Protein AF-A0AAW0WQM7-F1 (afdb_monomer_lite)

Radius of gyration: 43.18 Å; chains: 1; bounding box: 122×60×106 Å

Foldseek 3Di:
DDDDDPPPPPDDDPVNVVVVVVVVVVVVVVVVVVVVVVVVVVVVVVVVVVVVVVVVVVVVVVVVVVVVVVVVVVVVVVVVVVVVVVVVVVVVVVVVPPPDPPDDDDDDDDDPDDDDDPDDDDDDDDDDDDDDDDDDDDDDDDDDDPDPPPPPDDDDPPPPDDDPDDPPPDPDDDDCPPPDDPDPDPPPDVPDDFDADPVPRDTDDPDD

Secondary structure (DSSP, 8-state):
-PPP---------HHHHHHHHHHHHHHHHHHHHHHHHHHHHHHHHHHHHHHHHHHHHHHHHHHHHHHHHHHHHHHHHHHHHHHHHHHHHHHHHHHHS---S----S----------------------PPPP---------------TTTTSS-PPP------S----TT--TT---------SSTT-STTSPPEE-TTT-PEEP---

pLDDT: mean 73.27, std 19.97, range [39.62, 98.62]

Structure (mmCIF, N/CA/C/O backbone):
data_AF-A0AAW0WQM7-F1
#
_entry.id   AF-A0AAW0WQM7-F1
#
loop_
_atom_site.group_PDB
_atom_site.id
_atom_site.type_symbol
_atom_site.label_atom_id
_atom_site.label_alt_id
_atom_site.label_comp_id
_atom_site.label_asym_id
_atom_site.label_entity_id
_atom_site.label_seq_id
_atom_site.pdbx_PDB_ins_code
_atom_site.Cartn_x
_atom_site.Cartn_y
_atom_site.Cartn_z
_atom_site.occupancy
_atom_site.B_iso_or_equiv
_atom_site.auth_seq_id
_atom_site.auth_comp_id
_atom_site.auth_asym_id
_atom_site.auth_atom_id
_atom_site.pdbx_PDB_model_num
ATOM 1 N N . ILE A 1 1 ? 68.104 16.677 -35.958 1.00 47.53 1 ILE A N 1
ATOM 2 C CA . ILE A 1 1 ? 67.771 15.294 -36.367 1.00 47.53 1 ILE A CA 1
ATOM 3 C C . ILE A 1 1 ? 66.307 15.122 -36.014 1.00 47.53 1 ILE A C 1
ATOM 5 O O . ILE A 1 1 ? 66.005 14.796 -34.876 1.00 47.53 1 ILE A O 1
ATOM 9 N N . ASP A 1 2 ? 65.426 15.460 -36.950 1.00 50.62 2 ASP A N 1
ATOM 10 C CA . ASP A 1 2 ? 63.984 15.264 -36.816 1.00 50.62 2 ASP A CA 1
ATOM 11 C C . ASP A 1 2 ? 63.618 14.015 -37.610 1.00 50.62 2 ASP A C 1
ATOM 13 O O . ASP A 1 2 ? 63.953 13.900 -38.790 1.00 50.62 2 ASP A O 1
ATOM 17 N N . THR A 1 3 ? 63.001 13.046 -36.940 1.00 63.59 3 THR A N 1
ATOM 18 C CA . THR A 1 3 ? 62.460 11.853 -37.594 1.00 63.59 3 THR A CA 1
ATOM 19 C C . THR A 1 3 ? 61.047 12.172 -38.084 1.00 63.59 3 THR A C 1
ATOM 21 O O . THR A 1 3 ? 60.264 12.751 -37.329 1.00 63.59 3 THR A O 1
ATOM 24 N N . PRO A 1 4 ? 60.696 11.844 -39.340 1.00 65.81 4 PRO A N 1
ATOM 25 C CA . PRO A 1 4 ? 59.349 12.063 -39.836 1.00 65.81 4 PRO A CA 1
ATOM 26 C C . PRO A 1 4 ? 58.396 11.101 -39.124 1.00 65.81 4 PRO A C 1
ATOM 28 O O . PRO A 1 4 ? 58.570 9.885 -39.145 1.00 65.81 4 PRO A O 1
ATOM 31 N N . GLN A 1 5 ? 57.395 11.674 -38.465 1.00 67.31 5 GLN A N 1
ATOM 32 C CA . GLN A 1 5 ? 56.332 10.947 -37.794 1.00 67.31 5 GLN A CA 1
ATOM 33 C C . GLN A 1 5 ? 55.430 10.315 -38.867 1.00 67.31 5 GLN A C 1
ATOM 35 O O . GLN A 1 5 ? 54.666 11.011 -39.536 1.00 67.31 5 GLN A O 1
ATOM 40 N N . GLU A 1 6 ? 55.559 9.003 -39.080 1.00 66.69 6 GLU A N 1
ATOM 41 C CA . GLU A 1 6 ? 54.674 8.241 -39.963 1.00 66.69 6 GLU A CA 1
ATOM 42 C C . GLU A 1 6 ? 53.244 8.280 -39.410 1.00 66.69 6 GLU A C 1
ATOM 44 O O . GLU A 1 6 ? 52.899 7.610 -38.434 1.00 66.69 6 GLU A O 1
ATOM 49 N N . ASN A 1 7 ? 52.391 9.084 -40.041 1.00 70.75 7 ASN A N 1
ATOM 50 C CA . ASN A 1 7 ? 50.956 9.074 -39.797 1.00 70.75 7 ASN A CA 1
ATOM 51 C C . ASN A 1 7 ? 50.358 7.811 -40.431 1.00 70.75 7 ASN A C 1
ATOM 53 O O . ASN A 1 7 ? 49.861 7.838 -41.556 1.00 70.75 7 ASN A O 1
ATOM 57 N N . GLY A 1 8 ? 50.427 6.695 -39.703 1.00 71.62 8 GLY A N 1
ATOM 58 C CA . GLY A 1 8 ? 49.729 5.461 -40.044 1.00 71.62 8 GLY A CA 1
ATOM 59 C C . GLY A 1 8 ? 48.222 5.701 -40.050 1.00 71.62 8 GLY A C 1
ATOM 60 O O . GLY A 1 8 ? 47.579 5.732 -39.002 1.00 71.62 8 GLY A O 1
ATOM 61 N N . HIS A 1 9 ? 47.659 5.906 -41.238 1.00 75.50 9 HIS A N 1
ATOM 62 C CA . HIS A 1 9 ? 46.225 6.059 -41.431 1.00 75.50 9 HIS A CA 1
ATOM 63 C C . HIS A 1 9 ? 45.573 4.687 -41.218 1.00 75.50 9 HIS A C 1
ATOM 65 O O . HIS A 1 9 ? 45.566 3.841 -42.110 1.00 75.50 9 HIS A O 1
ATOM 71 N N . ILE A 1 10 ? 45.087 4.434 -40.001 1.00 77.88 10 ILE A N 1
ATOM 72 C CA . ILE A 1 10 ? 44.360 3.208 -39.667 1.00 77.88 10 ILE A CA 1
ATOM 73 C C . ILE A 1 10 ? 43.043 3.235 -40.448 1.00 77.88 10 ILE A C 1
ATOM 75 O O . ILE A 1 10 ? 42.117 3.973 -40.110 1.00 77.88 10 ILE A O 1
ATOM 79 N N . VAL A 1 11 ? 42.976 2.460 -41.529 1.00 80.94 11 VAL A N 1
ATOM 80 C CA . VAL A 1 11 ? 41.752 2.272 -42.306 1.00 80.94 11 VAL A CA 1
ATOM 81 C C . VAL A 1 11 ? 40.887 1.272 -41.546 1.00 80.94 11 VAL A C 1
ATOM 83 O O . VAL A 1 11 ? 41.152 0.075 -41.572 1.00 80.94 11 VAL A O 1
ATOM 86 N N . HIS A 1 12 ? 39.879 1.766 -40.829 1.00 79.94 12 HIS A N 1
ATOM 87 C CA . HIS A 1 12 ? 38.835 0.900 -40.289 1.00 79.94 12 HIS A CA 1
ATOM 88 C C . HIS A 1 12 ? 38.038 0.299 -41.446 1.00 79.94 12 HIS A C 1
ATOM 90 O O . HIS A 1 12 ? 37.541 1.034 -42.303 1.00 79.94 12 HIS A O 1
ATOM 96 N N . THR A 1 13 ? 37.930 -1.026 -41.474 1.00 88.31 13 THR A N 1
ATOM 97 C CA . THR A 1 13 ? 37.115 -1.734 -42.463 1.00 88.31 13 THR A CA 1
ATOM 98 C C . THR A 1 13 ? 35.633 -1.595 -42.102 1.00 88.31 13 THR A C 1
ATOM 100 O O . THR A 1 13 ? 35.270 -1.375 -40.945 1.00 88.31 13 THR A O 1
ATOM 103 N N . GLU A 1 14 ? 34.741 -1.707 -43.088 1.00 90.81 14 GLU A N 1
ATOM 104 C CA . GLU A 1 14 ? 33.289 -1.656 -42.843 1.00 90.81 14 GLU A CA 1
ATOM 105 C C . GLU A 1 14 ? 32.818 -2.760 -41.873 1.00 90.81 14 GLU A C 1
ATOM 107 O O . GLU A 1 14 ? 31.842 -2.574 -41.141 1.00 90.81 14 GLU A O 1
ATOM 112 N N . GLU A 1 15 ? 33.558 -3.871 -41.803 1.00 89.00 15 GLU A N 1
ATOM 113 C CA . GLU A 1 15 ? 33.333 -4.980 -40.871 1.00 89.00 15 GLU A CA 1
ATOM 114 C C . GLU A 1 15 ? 33.494 -4.543 -39.401 1.00 89.00 15 GLU A C 1
ATOM 116 O O . GLU A 1 15 ? 32.615 -4.820 -38.579 1.00 89.00 15 GLU A O 1
ATOM 121 N N . ASP A 1 16 ? 34.523 -3.745 -39.079 1.00 88.12 16 ASP A N 1
ATOM 122 C CA . ASP A 1 16 ? 34.759 -3.227 -37.719 1.00 88.12 16 ASP A CA 1
ATOM 123 C C . ASP A 1 16 ? 33.595 -2.352 -37.217 1.00 88.12 16 ASP A C 1
ATOM 125 O O . ASP A 1 16 ? 33.268 -2.312 -36.021 1.00 88.12 16 ASP A O 1
ATOM 129 N N . LEU A 1 17 ? 32.954 -1.612 -38.128 1.00 90.12 17 LEU A N 1
ATOM 130 C CA . LEU A 1 17 ? 31.813 -0.758 -37.800 1.00 90.12 17 LEU A CA 1
ATOM 131 C C . LEU A 1 17 ? 30.560 -1.586 -37.493 1.00 90.12 17 LEU A C 1
ATOM 133 O O . LEU A 1 17 ? 29.799 -1.224 -36.584 1.00 90.12 17 LEU A O 1
ATOM 137 N N . HIS A 1 18 ? 30.355 -2.695 -38.209 1.00 90.81 18 HIS A N 1
ATOM 138 C CA . HIS A 1 18 ? 29.225 -3.592 -37.981 1.00 90.81 18 HIS A CA 1
ATOM 139 C C . HIS A 1 18 ? 29.329 -4.287 -36.618 1.00 90.81 18 HIS A C 1
ATOM 141 O O . HIS A 1 18 ? 28.401 -4.196 -35.808 1.00 90.81 18 HIS A O 1
ATOM 147 N N . ASP A 1 19 ? 30.498 -4.847 -36.297 1.00 92.06 19 ASP A N 1
ATOM 148 C CA . ASP A 1 19 ? 30.747 -5.518 -35.017 1.00 92.06 19 ASP A CA 1
ATOM 149 C C . ASP A 1 19 ? 30.574 -4.573 -33.820 1.00 92.06 19 ASP A C 1
ATOM 151 O O . ASP A 1 19 ? 29.999 -4.928 -32.780 1.00 92.06 19 ASP A O 1
ATOM 155 N N . ARG A 1 20 ? 31.004 -3.314 -33.962 1.00 93.38 20 ARG A N 1
ATOM 156 C CA . ARG A 1 20 ? 30.808 -2.296 -32.924 1.00 93.38 20 ARG A CA 1
ATOM 157 C C . ARG A 1 20 ? 29.330 -1.958 -32.725 1.00 93.38 20 ARG A C 1
ATOM 159 O O . ARG A 1 20 ? 28.905 -1.762 -31.580 1.00 93.38 20 ARG A O 1
ATOM 166 N N . SER A 1 21 ? 28.549 -1.895 -33.802 1.00 94.56 21 SER A N 1
ATOM 167 C CA . SER A 1 21 ? 27.101 -1.660 -33.745 1.00 94.56 21 SER A CA 1
ATOM 168 C C . SER A 1 21 ? 26.380 -2.801 -33.020 1.00 94.56 21 SER A C 1
ATOM 170 O O . SER A 1 21 ? 25.609 -2.560 -32.081 1.00 94.56 21 SER A O 1
ATOM 172 N N . ASP A 1 22 ? 26.704 -4.046 -33.364 1.00 95.81 22 ASP A N 1
ATOM 173 C CA . ASP A 1 22 ? 26.109 -5.235 -32.755 1.00 95.81 22 ASP A CA 1
ATOM 174 C C . ASP A 1 22 ? 26.489 -5.391 -31.282 1.00 95.81 22 ASP A C 1
ATOM 176 O O . ASP A 1 22 ? 25.630 -5.661 -30.427 1.00 95.81 22 ASP A O 1
ATOM 180 N N . SER A 1 23 ? 27.748 -5.111 -30.940 1.00 95.81 23 SER A N 1
ATOM 181 C CA . SER A 1 23 ? 28.214 -5.066 -29.555 1.00 95.81 23 SER A CA 1
ATOM 182 C C . SER A 1 23 ? 27.423 -4.040 -28.732 1.00 95.81 23 SER A C 1
ATOM 184 O O . SER A 1 23 ? 26.845 -4.384 -27.691 1.00 95.81 23 SER A O 1
ATOM 186 N N . GLN A 1 24 ? 27.255 -2.812 -29.239 1.00 97.25 24 GLN A N 1
ATOM 187 C CA . GLN A 1 24 ? 26.441 -1.782 -28.580 1.00 97.25 24 GLN A CA 1
ATOM 188 C C . GLN A 1 24 ? 24.963 -2.180 -28.466 1.00 97.25 24 GLN A C 1
ATOM 190 O O . GLN A 1 24 ? 24.316 -1.928 -27.438 1.00 97.25 24 GLN A O 1
ATOM 195 N N . ALA A 1 25 ? 24.397 -2.811 -29.497 1.00 97.44 25 ALA A N 1
ATOM 196 C CA . ALA A 1 25 ? 23.023 -3.295 -29.476 1.00 97.44 25 ALA A CA 1
ATOM 197 C C . ALA A 1 25 ? 22.833 -4.379 -28.401 1.00 97.44 25 ALA A C 1
ATOM 199 O O . ALA A 1 25 ? 21.857 -4.340 -27.635 1.00 97.44 25 ALA A O 1
ATOM 200 N N . SER A 1 26 ? 23.781 -5.311 -28.283 1.00 97.44 26 SER A N 1
ATOM 201 C CA . SER A 1 26 ? 23.784 -6.355 -27.258 1.00 97.44 26 SER A CA 1
ATOM 202 C C . SER A 1 26 ? 23.872 -5.759 -25.843 1.00 97.44 26 SER A C 1
ATOM 204 O O . SER A 1 26 ? 23.080 -6.119 -24.960 1.00 97.44 26 SER A O 1
ATOM 206 N N . GLU A 1 27 ? 24.723 -4.752 -25.633 1.00 97.69 27 GLU A N 1
ATOM 207 C CA . GLU A 1 27 ? 24.876 -4.064 -24.351 1.00 97.69 27 GLU A CA 1
ATOM 208 C C . GLU A 1 27 ? 23.591 -3.312 -23.964 1.00 97.69 27 GLU A C 1
ATOM 210 O O . GLU A 1 27 ? 23.082 -3.424 -22.840 1.00 97.69 27 GLU A O 1
ATOM 215 N N . ARG A 1 28 ? 22.967 -2.614 -24.920 1.00 97.62 28 ARG A N 1
ATOM 216 C CA . ARG A 1 28 ? 21.665 -1.957 -24.717 1.00 97.62 28 ARG A CA 1
ATOM 217 C C . ARG A 1 28 ? 20.589 -2.973 -24.323 1.00 97.62 28 ARG A C 1
ATOM 219 O O . ARG A 1 28 ? 19.803 -2.705 -23.402 1.00 97.62 28 ARG A O 1
ATOM 226 N N . ARG A 1 29 ? 20.559 -4.155 -24.953 1.00 97.75 29 ARG A N 1
ATOM 227 C CA . ARG A 1 29 ? 19.631 -5.251 -24.609 1.00 97.75 29 ARG A CA 1
ATOM 228 C C . ARG A 1 29 ? 19.868 -5.757 -23.182 1.00 97.75 29 ARG A C 1
ATOM 230 O O . ARG A 1 29 ? 18.905 -5.871 -22.414 1.00 97.75 29 ARG A O 1
ATOM 237 N N . THR A 1 30 ? 21.114 -6.011 -22.776 1.00 97.81 30 THR A N 1
ATOM 238 C CA . THR A 1 30 ? 21.423 -6.478 -21.409 1.00 97.81 30 THR A CA 1
ATOM 239 C C . THR A 1 30 ? 21.104 -5.411 -20.355 1.00 97.81 30 THR A C 1
ATOM 241 O O . THR A 1 30 ? 20.487 -5.723 -19.328 1.00 97.81 30 THR A O 1
ATOM 244 N N . ARG A 1 31 ? 21.395 -4.132 -20.627 1.00 97.62 31 ARG A N 1
ATOM 245 C CA . ARG A 1 31 ? 21.040 -2.994 -19.762 1.00 97.62 31 ARG A CA 1
ATOM 246 C C . ARG A 1 31 ? 19.525 -2.871 -19.581 1.00 97.62 31 ARG A C 1
ATOM 248 O O . ARG A 1 31 ? 19.056 -2.732 -18.447 1.00 97.62 31 ARG A O 1
ATOM 255 N N . ARG A 1 32 ? 18.738 -2.989 -20.660 1.00 97.56 32 ARG A N 1
ATOM 256 C CA . ARG A 1 32 ? 17.260 -3.010 -20.607 1.00 97.56 32 ARG A CA 1
ATOM 257 C C . ARG A 1 32 ? 16.742 -4.194 -19.779 1.00 97.56 32 ARG A C 1
ATOM 259 O O . ARG A 1 32 ? 15.899 -3.991 -18.901 1.00 97.56 32 ARG A O 1
ATOM 266 N N . LYS A 1 33 ? 17.289 -5.404 -19.968 1.00 98.19 33 LYS A N 1
ATOM 267 C CA . LYS A 1 33 ? 16.949 -6.596 -19.160 1.00 98.19 33 LYS A CA 1
ATOM 268 C C . LYS A 1 33 ? 17.235 -6.376 -17.666 1.00 98.19 33 LYS A C 1
ATOM 270 O O . LYS A 1 33 ? 16.360 -6.626 -16.832 1.00 98.19 33 LYS A O 1
ATOM 275 N N . ARG A 1 34 ? 18.407 -5.832 -17.307 1.00 97.81 34 ARG A N 1
ATOM 276 C CA . ARG A 1 34 ? 18.772 -5.493 -15.914 1.00 97.81 34 ARG A CA 1
ATOM 277 C C . ARG A 1 34 ? 17.818 -4.456 -15.307 1.00 97.81 34 ARG A C 1
ATOM 279 O O . ARG A 1 34 ? 17.350 -4.647 -14.182 1.00 97.81 34 ARG A O 1
ATOM 286 N N . LYS A 1 35 ? 17.467 -3.399 -16.055 1.00 97.75 35 LYS A N 1
ATOM 287 C CA . LYS A 1 35 ? 16.486 -2.382 -15.628 1.00 97.75 35 LYS A CA 1
ATOM 288 C C . LYS A 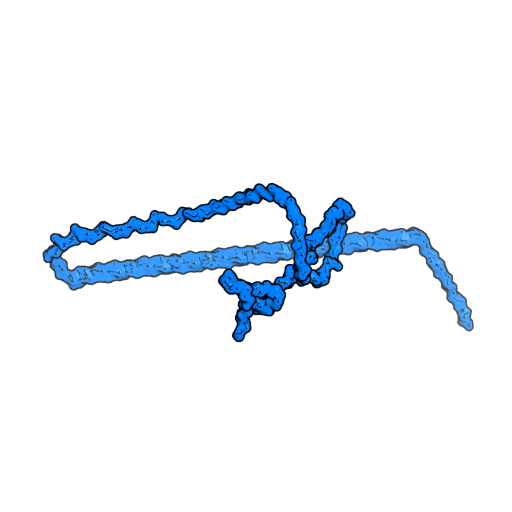1 35 ? 15.105 -2.997 -15.358 1.00 97.75 35 LYS A C 1
ATOM 290 O O . LYS A 1 35 ? 14.557 -2.777 -14.277 1.00 97.75 35 LYS A O 1
ATOM 295 N N . ARG A 1 36 ? 14.578 -3.828 -16.271 1.00 97.88 36 ARG A N 1
ATOM 296 C CA . ARG A 1 36 ? 13.297 -4.547 -16.089 1.00 97.88 36 ARG A CA 1
ATOM 297 C C . ARG A 1 36 ? 13.325 -5.456 -14.856 1.00 97.88 36 ARG A C 1
ATOM 299 O O . ARG A 1 36 ? 12.432 -5.375 -14.015 1.00 97.88 36 ARG A O 1
ATOM 306 N N . LYS A 1 37 ? 14.393 -6.243 -14.669 1.00 98.25 37 LYS A N 1
ATOM 307 C CA . LYS A 1 37 ? 14.572 -7.105 -13.482 1.00 98.25 37 LYS A CA 1
ATOM 308 C C . LYS A 1 37 ? 14.579 -6.291 -12.180 1.00 98.25 37 LYS A C 1
ATOM 310 O O . LYS A 1 37 ? 13.918 -6.674 -11.214 1.00 98.25 37 LYS A O 1
ATOM 315 N N . LYS A 1 38 ? 15.266 -5.141 -12.154 1.00 98.19 38 LYS A N 1
ATOM 316 C CA . LYS A 1 38 ? 15.294 -4.221 -11.001 1.00 98.19 38 LYS A CA 1
ATOM 317 C C . LYS A 1 38 ? 13.916 -3.606 -10.719 1.00 98.19 38 LYS A C 1
ATOM 319 O O . LYS A 1 38 ? 13.518 -3.564 -9.554 1.00 98.19 38 LYS A O 1
ATOM 324 N N . LYS A 1 39 ? 13.172 -3.183 -11.753 1.00 98.12 39 LYS A N 1
ATOM 325 C CA . LYS A 1 39 ? 11.789 -2.671 -11.637 1.00 98.12 39 LYS A CA 1
ATOM 326 C C . LYS A 1 39 ? 10.861 -3.737 -11.041 1.00 98.12 39 LYS A C 1
ATOM 328 O O . LYS A 1 39 ? 10.256 -3.492 -9.999 1.00 98.12 39 LYS A O 1
ATOM 333 N N . ASN A 1 40 ? 10.870 -4.950 -11.595 1.00 98.19 40 ASN A N 1
ATOM 334 C CA . ASN A 1 40 ? 10.057 -6.071 -11.111 1.00 98.19 40 ASN A CA 1
ATOM 335 C C . ASN A 1 40 ? 10.403 -6.458 -9.663 1.00 98.19 40 ASN A C 1
ATOM 337 O O . ASN A 1 40 ? 9.508 -6.717 -8.858 1.00 98.19 40 ASN A O 1
ATOM 341 N N . LYS A 1 41 ? 11.692 -6.450 -9.286 1.00 98.44 41 LYS A N 1
ATOM 342 C CA . LYS A 1 41 ? 12.125 -6.686 -7.896 1.00 98.44 41 LYS A CA 1
ATOM 343 C C . LYS A 1 41 ? 11.548 -5.634 -6.942 1.00 98.44 41 LYS A C 1
ATOM 345 O O . LYS A 1 41 ? 10.975 -5.995 -5.916 1.00 98.44 41 LYS A O 1
ATOM 350 N N . ARG A 1 42 ? 11.653 -4.345 -7.286 1.00 97.94 42 ARG A N 1
ATOM 351 C CA . ARG A 1 42 ? 11.087 -3.242 -6.486 1.00 97.94 42 ARG A CA 1
ATOM 352 C C . ARG A 1 42 ? 9.569 -3.363 -6.343 1.00 97.94 42 ARG A C 1
ATOM 354 O O . ARG A 1 42 ? 9.034 -3.138 -5.259 1.00 97.94 42 ARG A O 1
ATOM 361 N N . GLU A 1 43 ? 8.876 -3.755 -7.407 1.00 98.44 43 GLU A N 1
ATOM 362 C CA . GLU A 1 43 ? 7.428 -3.953 -7.385 1.00 98.44 43 GLU A CA 1
ATOM 363 C C . GLU A 1 43 ? 7.013 -5.125 -6.480 1.00 98.44 43 GLU A C 1
ATOM 365 O O . GLU A 1 43 ? 6.097 -4.981 -5.665 1.00 98.44 43 GLU A O 1
ATOM 370 N N . ARG A 1 44 ? 7.724 -6.261 -6.554 1.00 98.25 44 ARG A N 1
ATOM 371 C CA . ARG A 1 44 ? 7.521 -7.412 -5.656 1.00 98.25 44 ARG A CA 1
ATOM 372 C C . ARG A 1 44 ? 7.715 -7.019 -4.191 1.00 98.25 44 ARG A C 1
ATOM 374 O O . ARG A 1 44 ? 6.857 -7.329 -3.366 1.00 98.25 44 ARG A O 1
ATOM 381 N N . GLU A 1 45 ? 8.768 -6.266 -3.877 1.00 98.44 45 GLU A N 1
ATOM 382 C CA . GLU A 1 45 ? 9.012 -5.740 -2.526 1.00 98.44 45 GLU A CA 1
ATOM 383 C C . GLU A 1 45 ? 7.906 -4.776 -2.064 1.00 98.44 45 GLU A C 1
ATOM 385 O O . GLU A 1 45 ? 7.400 -4.887 -0.944 1.00 98.44 45 GLU A O 1
ATOM 390 N N . ARG A 1 46 ? 7.434 -3.874 -2.936 1.00 98.31 46 ARG A N 1
ATOM 391 C CA . ARG A 1 46 ? 6.300 -2.981 -2.634 1.00 98.31 46 ARG A CA 1
ATOM 392 C C . ARG A 1 46 ? 5.024 -3.779 -2.342 1.00 98.31 46 ARG A C 1
ATOM 394 O O . ARG A 1 46 ? 4.328 -3.482 -1.367 1.00 98.31 46 ARG A O 1
ATOM 401 N N . LYS A 1 47 ? 4.724 -4.806 -3.146 1.00 98.31 47 LYS A N 1
ATOM 402 C CA . LYS A 1 47 ? 3.587 -5.723 -2.941 1.00 98.31 47 LYS A CA 1
ATOM 403 C C . LYS A 1 47 ? 3.725 -6.494 -1.621 1.00 98.31 47 LYS A C 1
ATOM 405 O O . LYS A 1 47 ? 2.756 -6.556 -0.861 1.00 98.31 47 LYS A O 1
ATOM 410 N N . LYS A 1 48 ? 4.920 -7.001 -1.297 1.00 98.50 48 LYS A N 1
ATOM 411 C CA . LYS A 1 48 ? 5.230 -7.682 -0.027 1.00 98.50 48 LYS A CA 1
ATOM 412 C C . LYS A 1 48 ? 4.980 -6.770 1.178 1.00 98.50 48 LYS A C 1
ATOM 414 O O . LYS A 1 48 ? 4.191 -7.129 2.051 1.00 98.50 48 LYS A O 1
ATOM 419 N N . ARG A 1 49 ? 5.524 -5.546 1.170 1.00 98.19 49 ARG A N 1
ATOM 420 C CA . ARG A 1 49 ? 5.299 -4.535 2.223 1.00 98.19 49 ARG A CA 1
ATOM 421 C C . ARG A 1 49 ? 3.817 -4.186 2.395 1.00 98.19 49 ARG A C 1
ATOM 423 O O . ARG A 1 49 ? 3.335 -4.077 3.521 1.00 98.19 49 ARG A O 1
ATOM 430 N N . LYS A 1 50 ? 3.058 -4.041 1.299 1.00 98.31 50 LYS A N 1
ATOM 431 C CA . LYS A 1 50 ? 1.599 -3.808 1.356 1.00 98.31 50 LYS A CA 1
ATOM 432 C C . LYS A 1 50 ? 0.860 -4.973 2.030 1.00 98.31 50 LYS A C 1
ATOM 434 O O . LYS A 1 50 ? 0.023 -4.736 2.904 1.00 98.31 50 LYS A O 1
ATOM 439 N N . ARG A 1 51 ? 1.175 -6.222 1.661 1.00 98.06 51 ARG A N 1
ATOM 440 C CA . ARG A 1 51 ? 0.588 -7.430 2.276 1.00 98.06 51 ARG A CA 1
ATOM 441 C C . ARG A 1 51 ? 0.906 -7.508 3.771 1.00 98.06 51 ARG A C 1
ATOM 443 O O . ARG A 1 51 ? 0.006 -7.757 4.570 1.00 98.06 51 ARG A O 1
ATOM 450 N N . GLU A 1 52 ? 2.144 -7.213 4.157 1.00 98.50 52 GLU A N 1
ATOM 451 C CA . GLU A 1 52 ? 2.576 -7.197 5.556 1.00 98.50 52 GLU A CA 1
ATOM 452 C C . GLU A 1 52 ? 1.845 -6.125 6.381 1.00 98.50 52 GLU A C 1
ATOM 454 O O . GLU A 1 52 ? 1.306 -6.423 7.448 1.00 98.50 52 GLU A O 1
ATOM 459 N N . ARG A 1 53 ? 1.724 -4.894 5.862 1.00 98.25 53 ARG A N 1
ATOM 460 C CA . ARG A 1 53 ? 0.933 -3.827 6.504 1.00 98.25 53 ARG A CA 1
ATOM 461 C C . ARG A 1 53 ? -0.529 -4.244 6.695 1.00 98.25 53 ARG A C 1
ATOM 463 O O . ARG A 1 53 ? -1.095 -4.027 7.768 1.00 98.25 53 ARG A O 1
ATOM 470 N N . LYS A 1 54 ? -1.139 -4.889 5.692 1.00 98.31 54 LYS A N 1
ATOM 471 C CA . LYS A 1 54 ? -2.516 -5.413 5.776 1.00 98.31 54 LYS A CA 1
ATOM 472 C C . LYS A 1 54 ? -2.640 -6.509 6.841 1.00 98.31 54 LYS A C 1
ATOM 474 O O . LYS A 1 54 ? -3.597 -6.480 7.616 1.00 98.31 54 LYS A O 1
ATOM 479 N N . ARG A 1 55 ? -1.667 -7.426 6.931 1.00 98.50 55 ARG A N 1
ATOM 480 C CA . ARG A 1 55 ? -1.587 -8.457 7.984 1.00 98.50 55 ARG A CA 1
ATOM 481 C C . ARG A 1 55 ? -1.502 -7.824 9.376 1.00 98.50 55 ARG A C 1
ATOM 483 O O . ARG A 1 55 ? -2.350 -8.120 10.212 1.00 98.50 55 ARG A O 1
ATOM 490 N N . LYS A 1 56 ? -0.579 -6.877 9.590 1.00 98.50 56 LYS A N 1
ATOM 491 C CA . LYS A 1 56 ? -0.429 -6.138 10.859 1.00 98.50 56 LYS A CA 1
ATOM 492 C C . LYS A 1 56 ? -1.710 -5.389 11.253 1.00 98.50 56 LYS A C 1
ATOM 494 O O . LYS A 1 56 ? -2.109 -5.421 12.414 1.00 98.50 56 LYS A O 1
ATOM 499 N N . ARG A 1 57 ? -2.411 -4.759 10.298 1.00 98.38 57 ARG A N 1
ATOM 500 C CA . ARG A 1 57 ? -3.704 -4.090 10.555 1.00 98.38 57 ARG A CA 1
ATOM 501 C C . ARG A 1 57 ? -4.783 -5.080 11.008 1.00 98.38 57 ARG A C 1
ATOM 503 O O . ARG A 1 57 ? -5.503 -4.786 11.959 1.00 98.38 57 ARG A O 1
ATOM 510 N N . ARG A 1 58 ? -4.893 -6.243 10.354 1.00 98.06 58 ARG A N 1
ATOM 511 C CA . ARG A 1 58 ? -5.834 -7.311 10.749 1.00 98.06 58 ARG A CA 1
ATOM 512 C C . ARG A 1 58 ? -5.518 -7.853 12.142 1.00 98.06 58 ARG A C 1
ATOM 514 O O . ARG A 1 58 ? -6.431 -8.030 12.938 1.00 98.06 58 ARG A O 1
ATOM 521 N N . GLU A 1 59 ? -4.241 -8.046 12.457 1.00 98.62 59 GLU A N 1
ATOM 522 C CA . GLU A 1 59 ? -3.800 -8.511 13.774 1.00 98.62 59 GLU A CA 1
ATOM 523 C C . GLU A 1 59 ? -4.120 -7.500 14.885 1.00 98.62 59 GLU A C 1
ATOM 525 O O . GLU A 1 59 ? -4.679 -7.875 15.913 1.00 98.62 59 GLU A O 1
ATOM 530 N N . ARG A 1 60 ? -3.855 -6.204 14.660 1.00 98.44 60 ARG A N 1
ATOM 531 C CA . ARG A 1 60 ? -4.242 -5.133 15.595 1.00 98.44 60 ARG A CA 1
ATOM 532 C C . ARG A 1 60 ? -5.753 -5.109 15.831 1.00 98.44 60 ARG A C 1
ATOM 534 O O . ARG A 1 60 ? -6.176 -5.051 16.981 1.00 98.44 60 ARG A O 1
ATOM 541 N N . LYS A 1 61 ? -6.560 -5.225 14.767 1.00 98.50 61 LYS A N 1
ATOM 542 C CA . LYS A 1 61 ? -8.026 -5.332 14.880 1.00 98.50 61 LYS A CA 1
ATOM 543 C C . LYS A 1 61 ? -8.446 -6.567 15.685 1.00 98.50 61 LYS A C 1
ATOM 545 O O . LYS A 1 61 ? -9.282 -6.445 16.573 1.00 98.50 61 LYS A O 1
ATOM 550 N N . ARG A 1 62 ? -7.839 -7.734 15.433 1.00 98.56 62 ARG A N 1
ATOM 551 C CA . ARG A 1 62 ? -8.097 -8.968 16.198 1.00 98.56 62 ARG A CA 1
ATOM 552 C C . ARG A 1 62 ? -7.796 -8.772 17.687 1.00 98.56 62 ARG A C 1
ATOM 554 O O . ARG A 1 62 ? -8.672 -9.027 18.506 1.00 98.56 62 ARG A O 1
ATOM 561 N N . LYS A 1 63 ? -6.617 -8.238 18.026 1.00 98.62 63 LYS A N 1
ATOM 562 C CA . LYS A 1 63 ? -6.214 -7.926 19.411 1.00 98.62 63 LYS A CA 1
ATOM 563 C C . LYS A 1 63 ? -7.160 -6.920 20.077 1.00 98.62 63 LYS A C 1
ATOM 565 O O . LYS A 1 63 ? -7.498 -7.069 21.246 1.00 98.62 63 LYS A O 1
ATOM 570 N N . GLN A 1 64 ? -7.618 -5.904 19.344 1.00 98.56 64 GLN A N 1
ATOM 571 C CA . GLN A 1 64 ? -8.587 -4.929 19.851 1.00 98.56 64 GLN A CA 1
ATOM 572 C C . GLN A 1 64 ? -9.943 -5.580 20.159 1.00 98.56 64 GLN A C 1
ATOM 574 O O . GLN A 1 64 ? -10.501 -5.342 21.230 1.00 98.56 64 GLN A O 1
ATOM 579 N N . MET A 1 65 ? -10.452 -6.430 19.260 1.00 98.56 65 MET A N 1
ATOM 580 C CA . MET A 1 65 ? -11.692 -7.176 19.497 1.00 98.56 65 MET A CA 1
ATOM 581 C C . MET A 1 65 ? -11.565 -8.135 20.683 1.00 98.56 65 MET A C 1
ATOM 583 O O . MET A 1 65 ? -12.485 -8.235 21.487 1.00 98.56 65 MET A O 1
ATOM 587 N N . GLU A 1 66 ? -10.426 -8.804 20.834 1.00 98.62 66 GLU A N 1
ATOM 588 C CA . GLU A 1 66 ? -10.159 -9.694 21.966 1.00 98.62 66 GLU A CA 1
ATOM 589 C C . GLU A 1 66 ? -10.132 -8.938 23.302 1.00 98.62 66 GLU A C 1
ATOM 591 O O . GLU A 1 66 ? -10.796 -9.340 24.257 1.00 98.62 66 GLU A O 1
ATOM 596 N N . ARG A 1 67 ? -9.462 -7.778 23.351 1.00 98.56 67 ARG A N 1
ATOM 597 C CA . ARG A 1 67 ? -9.490 -6.881 24.519 1.00 98.56 67 ARG A CA 1
ATOM 598 C C . ARG A 1 67 ? -10.909 -6.416 24.849 1.00 98.56 67 ARG A C 1
ATOM 600 O O . ARG A 1 67 ? -11.274 -6.380 26.022 1.00 98.56 67 ARG A O 1
ATOM 607 N N . ARG A 1 68 ? -11.721 -6.084 23.837 1.00 98.31 68 ARG A N 1
ATOM 608 C CA . ARG A 1 68 ? -13.135 -5.722 24.027 1.00 98.31 68 ARG A CA 1
ATOM 609 C C . ARG A 1 68 ? -13.932 -6.886 24.621 1.00 98.31 68 ARG A C 1
ATOM 611 O O . ARG A 1 68 ? -14.583 -6.693 25.643 1.00 98.31 68 ARG A O 1
ATOM 618 N N . LYS A 1 69 ? -13.805 -8.092 24.057 1.00 98.31 69 LYS A N 1
ATOM 619 C CA . LYS A 1 69 ? -14.455 -9.307 24.578 1.00 98.31 69 LYS A CA 1
ATOM 620 C C . LYS A 1 69 ? -14.048 -9.605 26.023 1.00 98.31 69 LYS A C 1
ATOM 622 O O . LYS A 1 69 ? -14.893 -9.974 26.831 1.00 98.31 69 LYS A O 1
ATOM 627 N N . ARG A 1 70 ? -12.771 -9.418 26.377 1.00 97.88 70 ARG A N 1
ATOM 628 C CA . ARG A 1 70 ? -12.290 -9.582 27.758 1.00 97.88 70 ARG A CA 1
ATOM 629 C C . ARG A 1 70 ? -12.959 -8.593 28.715 1.00 97.88 70 ARG A C 1
ATOM 631 O O . ARG A 1 70 ? -13.497 -9.021 29.730 1.00 97.88 70 ARG A O 1
ATOM 638 N N . ARG A 1 71 ? -13.014 -7.305 28.355 1.00 97.12 71 ARG A N 1
ATOM 639 C CA . ARG A 1 71 ? -13.711 -6.275 29.149 1.00 97.12 71 ARG A CA 1
ATOM 640 C C . ARG A 1 71 ? -15.202 -6.582 29.317 1.00 97.12 71 ARG A C 1
ATOM 642 O O . ARG A 1 71 ? -15.759 -6.338 30.380 1.00 97.12 71 ARG A O 1
ATOM 649 N N . GLU A 1 72 ? -15.858 -7.115 28.288 1.00 96.62 72 GLU A N 1
ATOM 650 C CA . GLU A 1 72 ? -17.267 -7.531 28.365 1.00 96.62 72 GLU A CA 1
ATOM 651 C C . GLU A 1 72 ? -17.463 -8.725 29.316 1.00 96.62 72 GLU A C 1
ATOM 653 O O . GLU A 1 72 ? -18.379 -8.700 30.138 1.00 96.62 72 GLU A O 1
ATOM 658 N N . ARG A 1 73 ? -16.565 -9.722 29.290 1.00 96.25 73 ARG A N 1
ATOM 659 C CA . ARG A 1 73 ? -16.570 -10.841 30.252 1.00 96.25 73 ARG A CA 1
ATOM 660 C C . ARG A 1 73 ? -16.361 -10.364 31.692 1.00 96.25 73 ARG A C 1
ATOM 662 O O . ARG A 1 73 ? -17.101 -10.785 32.578 1.00 96.25 73 ARG A O 1
ATOM 669 N N . GLU A 1 74 ? -15.411 -9.458 31.921 1.00 95.69 74 GLU A N 1
ATOM 670 C CA . GLU A 1 74 ? -15.140 -8.870 33.243 1.00 95.69 74 GLU A CA 1
ATOM 671 C C . GLU A 1 74 ? -16.353 -8.075 33.764 1.00 95.69 74 GLU A C 1
ATOM 673 O O . GLU A 1 74 ? -16.782 -8.267 34.904 1.00 95.69 74 GLU A O 1
ATOM 678 N N . LYS A 1 75 ? -16.995 -7.265 32.906 1.00 95.81 75 LYS A N 1
ATOM 679 C CA . LYS A 1 75 ? -18.252 -6.569 33.239 1.00 95.81 75 LYS A CA 1
ATOM 680 C C . LYS A 1 75 ? -19.389 -7.543 33.570 1.00 95.81 75 LYS A C 1
ATOM 682 O O . LYS A 1 75 ? -20.142 -7.303 34.514 1.00 95.81 75 LYS A O 1
ATOM 687 N N . GLY A 1 76 ? -19.512 -8.643 32.825 1.00 92.31 76 GLY A N 1
ATOM 688 C CA . GLY A 1 76 ? -20.509 -9.687 33.075 1.00 92.31 76 GLY A CA 1
ATOM 689 C C . GLY A 1 76 ? -20.317 -10.384 34.426 1.00 92.31 76 GLY A C 1
ATOM 690 O O . GLY A 1 76 ? -21.281 -10.565 35.171 1.00 92.31 76 GLY A O 1
ATOM 691 N N . GLN A 1 77 ? -19.074 -10.712 34.790 1.00 89.38 77 GLN A N 1
ATOM 692 C CA . GLN A 1 77 ? -18.759 -11.299 36.097 1.00 89.38 77 GLN A CA 1
ATOM 693 C C . GLN A 1 77 ? -19.023 -10.327 37.254 1.00 89.38 77 GLN A C 1
ATOM 695 O O . GLN A 1 77 ? -19.579 -10.734 38.274 1.00 89.38 77 GLN A O 1
ATOM 700 N N . GLY A 1 78 ? -18.689 -9.042 37.089 1.00 85.06 78 GLY A N 1
ATOM 701 C CA . GLY A 1 78 ? -19.002 -8.004 38.075 1.00 85.06 78 GLY A CA 1
ATOM 702 C C . GLY A 1 78 ? -20.505 -7.881 38.336 1.00 85.06 78 GLY A C 1
ATOM 703 O O . GLY A 1 78 ? -20.929 -7.846 39.490 1.00 85.06 78 GLY A O 1
ATOM 704 N N . ARG A 1 79 ? -21.333 -7.914 37.280 1.00 84.62 79 ARG A N 1
ATOM 705 C CA . ARG A 1 79 ? -22.801 -7.907 37.416 1.00 84.62 79 ARG A CA 1
ATOM 706 C C . ARG A 1 79 ? -23.323 -9.125 38.183 1.00 84.62 79 ARG A C 1
ATOM 708 O O . ARG A 1 79 ? -24.154 -8.950 39.070 1.00 84.62 79 ARG A O 1
ATOM 715 N N . ARG A 1 80 ? -22.807 -10.330 37.908 1.00 81.38 80 ARG A N 1
ATOM 716 C CA . ARG A 1 80 ? -23.192 -11.560 38.631 1.00 81.38 80 ARG A CA 1
ATOM 717 C C . ARG A 1 80 ? -22.820 -11.507 40.118 1.00 81.38 80 ARG A C 1
ATOM 719 O O . ARG A 1 80 ? -23.661 -11.804 40.959 1.00 81.38 80 ARG A O 1
ATOM 726 N N . LYS A 1 81 ? -21.600 -11.068 40.455 1.00 83.75 81 LYS A N 1
ATOM 727 C CA . LYS A 1 81 ? -21.157 -10.917 41.856 1.00 83.75 81 LYS A CA 1
ATOM 728 C C . LYS A 1 81 ? -21.985 -9.871 42.614 1.00 83.75 81 LYS A C 1
ATOM 730 O O . LYS A 1 81 ? -22.373 -10.107 43.754 1.00 83.75 81 LYS A O 1
ATOM 735 N N . SER A 1 82 ? -22.297 -8.741 41.979 1.00 78.38 82 SER A N 1
ATOM 736 C CA . SER A 1 82 ? -23.144 -7.699 42.574 1.00 78.38 82 SER A CA 1
ATOM 737 C C . SER A 1 82 ? -24.593 -8.152 42.769 1.00 78.38 82 SER A C 1
ATOM 739 O O . SER A 1 82 ? -25.190 -7.818 43.788 1.00 78.38 82 SER A O 1
ATOM 741 N N . ALA A 1 83 ? -25.152 -8.926 41.832 1.00 77.31 83 ALA A N 1
ATOM 742 C CA . ALA A 1 83 ? -26.484 -9.514 41.975 1.00 77.31 83 ALA A CA 1
ATOM 743 C C . ALA A 1 83 ? -26.536 -10.522 43.136 1.00 77.31 83 ALA A C 1
ATOM 745 O O . ALA A 1 83 ? -27.424 -10.429 43.978 1.00 77.31 83 ALA A O 1
ATOM 746 N N . SER A 1 84 ? -25.535 -11.404 43.245 1.00 78.81 84 SER A N 1
ATOM 747 C CA . SER A 1 84 ? -25.409 -12.348 44.363 1.00 78.81 84 SER A CA 1
ATOM 748 C C . SER A 1 84 ? -25.305 -11.629 45.716 1.00 78.81 84 SER A C 1
ATOM 750 O O . SER A 1 84 ? -26.057 -11.952 46.629 1.00 78.81 84 SER A O 1
ATOM 752 N N . ARG A 1 85 ? -24.483 -10.571 45.829 1.00 75.19 85 ARG A N 1
ATOM 753 C CA . ARG A 1 85 ? -24.395 -9.761 47.062 1.00 75.19 85 ARG A CA 1
ATOM 754 C C . ARG A 1 85 ? -25.710 -9.069 47.435 1.00 75.19 85 ARG A C 1
ATOM 756 O O . ARG A 1 85 ? -26.013 -8.968 48.621 1.00 75.19 85 ARG A O 1
ATOM 763 N N . ARG A 1 86 ? -26.482 -8.574 46.457 1.00 74.12 86 ARG A N 1
ATOM 764 C CA . ARG A 1 86 ? -27.814 -7.993 46.720 1.00 74.12 86 ARG A CA 1
ATOM 765 C C . ARG A 1 86 ? -28.798 -9.052 47.207 1.00 74.12 86 ARG A C 1
ATOM 767 O O . ARG A 1 86 ? -29.532 -8.778 48.147 1.00 74.12 86 ARG A O 1
ATOM 774 N N . HIS A 1 87 ? -28.772 -10.245 46.615 1.00 73.81 87 HIS A N 1
ATOM 775 C CA . HIS A 1 87 ? -29.630 -11.346 47.037 1.00 73.81 87 HIS A CA 1
ATOM 776 C C . HIS A 1 87 ? -29.316 -11.778 48.479 1.00 73.81 87 HIS A C 1
ATOM 778 O O . HIS A 1 87 ? -30.215 -11.782 49.309 1.00 73.81 87 HIS A O 1
ATOM 784 N N . SER A 1 88 ? -28.041 -11.990 48.829 1.00 70.31 88 SER A N 1
ATOM 785 C CA . SER A 1 88 ? -27.646 -12.334 50.207 1.00 70.31 88 SER A CA 1
ATOM 786 C C . SER A 1 88 ? -28.001 -11.247 51.230 1.00 70.31 88 SER A C 1
ATOM 788 O O . SER A 1 88 ? -28.437 -11.567 52.332 1.00 70.31 88 SER A O 1
ATOM 790 N N . ARG A 1 89 ? -27.867 -9.957 50.877 1.00 70.19 89 ARG A N 1
ATOM 791 C CA . ARG A 1 89 ? -28.306 -8.855 51.754 1.00 70.19 89 ARG A CA 1
ATOM 792 C C . ARG A 1 89 ? -29.823 -8.829 51.945 1.00 70.19 89 ARG A C 1
ATOM 794 O O . ARG A 1 89 ? -30.268 -8.578 53.055 1.00 70.19 89 ARG A O 1
ATOM 801 N N . SER A 1 90 ? -30.600 -9.095 50.897 1.00 69.69 90 SER A N 1
ATOM 802 C CA . SER A 1 90 ? -32.064 -9.140 50.986 1.00 69.69 90 SER A CA 1
ATOM 803 C C . SER A 1 90 ? -32.560 -10.279 51.877 1.00 69.69 90 SER A C 1
ATOM 805 O O . SER A 1 90 ? -33.522 -10.078 52.609 1.00 69.69 90 SER A O 1
ATOM 807 N N . VAL A 1 91 ? -31.917 -11.452 51.825 1.00 66.19 91 VAL A N 1
ATOM 808 C CA . VAL A 1 91 ? -32.274 -12.595 52.683 1.00 66.19 91 VAL A CA 1
ATOM 809 C C . VAL A 1 91 ? -31.956 -12.282 54.148 1.00 66.19 91 VAL A C 1
ATOM 811 O O . VAL A 1 91 ? -32.818 -12.440 55.000 1.00 66.19 91 VAL A O 1
ATOM 814 N N . SER A 1 92 ? -30.778 -11.714 54.429 1.00 70.94 92 SER A N 1
ATOM 815 C CA . SER A 1 92 ? -30.393 -11.324 55.794 1.00 70.94 92 SER A CA 1
ATOM 816 C C . SER A 1 92 ? -31.280 -10.228 56.405 1.00 70.94 92 SER A C 1
ATOM 818 O O . SER A 1 92 ? -31.482 -10.231 57.616 1.00 70.94 92 SER A O 1
ATOM 820 N N . TRP A 1 93 ? -31.807 -9.292 55.605 1.00 59.50 93 TRP A N 1
ATOM 821 C CA . TRP A 1 93 ? -32.767 -8.293 56.099 1.00 59.50 93 TRP A CA 1
ATOM 822 C C . TRP A 1 93 ? -34.104 -8.931 56.493 1.00 59.50 93 TRP A C 1
ATOM 824 O O . T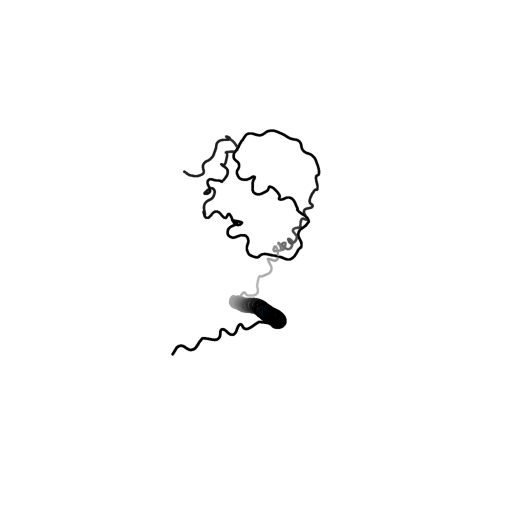RP A 1 93 ? -34.620 -8.619 57.561 1.00 59.50 93 TRP A O 1
ATOM 834 N N . LYS A 1 94 ? -34.609 -9.879 55.690 1.00 60.31 94 LYS A N 1
ATOM 835 C CA . LYS A 1 94 ? -35.831 -10.638 56.005 1.00 60.31 94 LYS A CA 1
ATOM 836 C C . LYS A 1 94 ? -35.711 -11.512 57.256 1.00 60.31 94 LYS A C 1
ATOM 838 O O . LYS A 1 94 ? -36.714 -11.786 57.888 1.00 60.31 94 LYS A O 1
ATOM 843 N N . GLU A 1 95 ? -34.503 -11.941 57.609 1.00 60.59 95 GLU A N 1
ATOM 844 C CA . GLU A 1 95 ? -34.248 -12.757 58.805 1.00 60.59 95 GLU A CA 1
ATOM 845 C C . GLU A 1 95 ? -34.084 -11.910 60.081 1.00 60.59 95 GLU A C 1
ATOM 847 O O . GLU A 1 95 ? -34.248 -12.411 61.190 1.00 60.59 95 GLU A O 1
ATOM 852 N N . ARG A 1 96 ? -33.751 -10.616 59.939 1.00 61.59 96 ARG A N 1
ATOM 853 C CA . ARG A 1 96 ? -33.547 -9.687 61.064 1.00 61.59 96 ARG A CA 1
ATOM 854 C C . ARG A 1 96 ? -34.819 -8.928 61.448 1.00 61.59 96 ARG A C 1
ATOM 856 O O . ARG A 1 96 ? -34.988 -8.599 62.620 1.00 61.59 96 ARG A O 1
ATOM 863 N N . GLU A 1 97 ? -35.711 -8.660 60.501 1.00 57.72 97 GLU A N 1
ATOM 864 C CA . GLU A 1 97 ? -37.083 -8.268 60.818 1.00 57.72 97 GLU A CA 1
ATOM 865 C C . GLU A 1 97 ? -37.859 -9.544 61.128 1.00 57.72 97 GLU A C 1
ATOM 867 O O . GLU A 1 97 ? -38.299 -10.235 60.217 1.00 57.72 97 GLU A O 1
ATOM 872 N N . GLY A 1 98 ? -37.979 -9.891 62.411 1.00 54.06 98 GLY A N 1
ATOM 873 C CA . GLY A 1 98 ? -38.831 -10.978 62.896 1.00 54.06 98 GLY A CA 1
ATOM 874 C C . GLY A 1 98 ? -40.313 -10.703 62.625 1.00 54.06 98 GLY A C 1
ATOM 875 O O . GLY A 1 98 ? -41.095 -10.515 63.555 1.00 54.06 98 GLY A O 1
ATOM 876 N N . LEU A 1 99 ? -40.692 -10.652 61.349 1.00 52.44 99 LEU A N 1
ATOM 877 C CA . LEU A 1 99 ? -42.061 -10.659 60.868 1.00 52.44 99 LEU A CA 1
ATOM 878 C C . LEU A 1 99 ? -42.613 -12.054 61.134 1.00 52.44 99 LEU A C 1
ATOM 880 O O . LEU A 1 99 ? -42.543 -12.978 60.328 1.00 52.44 99 LEU A O 1
ATOM 884 N N . THR A 1 100 ? -43.101 -12.176 62.360 1.00 53.41 100 THR A N 1
ATOM 885 C CA . THR A 1 100 ? -44.100 -13.143 62.779 1.00 53.41 100 THR A CA 1
ATOM 886 C C . THR A 1 100 ? -45.170 -13.273 61.690 1.00 53.41 100 THR A C 1
ATOM 888 O O . THR A 1 100 ? -45.682 -12.287 61.168 1.00 53.41 100 THR A O 1
ATOM 891 N N . GLU A 1 101 ? -45.457 -14.521 61.330 1.00 56.94 101 GLU A N 1
ATOM 892 C CA . GLU A 1 101 ? -46.247 -15.037 60.199 1.00 56.94 101 GLU A CA 1
ATOM 893 C C . GLU A 1 101 ? -47.719 -14.576 60.090 1.00 56.94 101 GLU A C 1
ATOM 895 O O . GLU A 1 101 ? -48.523 -15.191 59.390 1.00 56.94 101 GLU A O 1
ATOM 900 N N . VAL A 1 102 ? -48.125 -13.498 60.757 1.00 55.12 102 VAL A N 1
ATOM 901 C CA . VAL A 1 102 ? -49.533 -13.117 60.873 1.00 55.12 102 VAL A CA 1
ATOM 902 C C . VAL A 1 102 ? -49.817 -11.856 60.057 1.00 55.12 102 VAL A C 1
ATOM 904 O O . VAL A 1 102 ? -49.906 -10.764 60.604 1.00 55.12 102 VAL A O 1
ATOM 907 N N . GLY A 1 103 ? -50.002 -12.004 58.739 1.00 54.53 103 GLY A N 1
ATOM 908 C CA . GLY A 1 103 ? -50.740 -10.992 57.965 1.00 54.53 103 GLY A CA 1
ATOM 909 C C . GLY A 1 103 ? -50.220 -10.604 56.581 1.00 54.53 103 GLY A C 1
ATOM 910 O O . GLY A 1 103 ? -50.138 -9.419 56.295 1.00 54.53 103 GLY A O 1
ATOM 911 N N . GLU A 1 104 ? -49.959 -11.547 55.673 1.00 49.31 104 GLU A N 1
ATOM 912 C CA . GLU A 1 104 ? -49.794 -11.227 54.242 1.00 49.31 104 GLU A CA 1
ATOM 913 C C . GLU A 1 104 ? -50.803 -12.016 53.393 1.00 49.31 104 GLU A C 1
ATOM 915 O O . GLU A 1 104 ? -50.492 -12.995 52.723 1.00 49.31 104 GLU A O 1
ATOM 920 N N . ARG A 1 105 ? -52.070 -11.593 53.451 1.00 55.06 105 ARG A N 1
ATOM 921 C CA . ARG A 1 105 ? -53.141 -12.020 52.535 1.00 55.06 105 ARG A CA 1
ATOM 922 C C . ARG A 1 105 ? -53.915 -10.807 52.016 1.00 55.06 105 ARG A C 1
ATOM 924 O O . ARG A 1 105 ? -55.124 -10.785 52.146 1.00 55.06 105 ARG A O 1
ATOM 931 N N . TYR A 1 106 ? -53.270 -9.767 51.484 1.00 55.03 106 TYR A N 1
ATOM 932 C CA . TYR A 1 106 ? -54.009 -8.701 50.782 1.00 55.03 106 TYR A CA 1
ATOM 933 C C . TYR A 1 106 ? -53.080 -7.769 49.996 1.00 55.03 106 TYR A C 1
ATOM 935 O O . TYR A 1 106 ? -52.781 -6.694 50.480 1.00 55.03 106 TYR A O 1
ATOM 943 N N . VAL A 1 107 ? -52.600 -8.168 48.813 1.00 56.91 107 VAL A N 1
ATOM 944 C CA . VAL A 1 107 ? -52.341 -7.272 47.656 1.00 56.91 107 VAL A CA 1
ATOM 945 C C . VAL A 1 107 ? -51.732 -8.078 46.499 1.00 56.91 107 VAL A C 1
ATOM 947 O O . VAL A 1 107 ? -50.553 -7.962 46.190 1.00 56.91 107 VAL A O 1
ATOM 950 N N . ASP A 1 108 ? -52.553 -8.882 45.826 1.00 50.75 108 ASP A N 1
ATOM 951 C CA . ASP A 1 108 ? -52.263 -9.342 44.463 1.00 50.75 108 ASP A CA 1
ATOM 952 C C . ASP A 1 108 ? -53.302 -8.726 43.529 1.00 50.75 108 ASP A C 1
ATOM 954 O O . ASP A 1 108 ? -54.386 -9.252 43.289 1.00 50.75 108 ASP A O 1
ATOM 958 N N . GLY A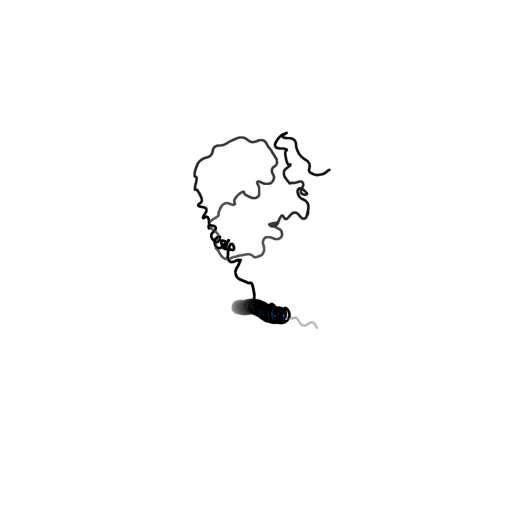 1 109 ? -52.981 -7.536 43.039 1.00 55.94 109 GLY A N 1
ATOM 959 C CA . GLY A 1 109 ? -53.784 -6.833 42.060 1.00 55.94 109 GLY A CA 1
ATOM 960 C C . GLY A 1 109 ? -52.996 -5.655 41.519 1.00 55.94 109 GLY A C 1
ATOM 961 O O . GLY A 1 109 ? -52.534 -4.813 42.276 1.00 55.94 109 GLY A O 1
ATOM 962 N N . VAL A 1 110 ? -52.895 -5.568 40.195 1.00 58.06 110 VAL A N 1
ATOM 963 C CA . VAL A 1 110 ? -52.349 -4.421 39.450 1.00 58.06 110 VAL A CA 1
ATOM 964 C C . VAL A 1 110 ? -50.820 -4.386 39.304 1.00 58.06 110 VAL A C 1
ATOM 966 O O . VAL A 1 110 ? -50.142 -3.453 39.726 1.00 58.06 110 VAL A O 1
ATOM 969 N N . ARG A 1 111 ? -50.254 -5.339 38.550 1.00 49.00 111 ARG A N 1
ATOM 970 C CA . ARG A 1 111 ? -49.041 -5.034 37.765 1.00 49.00 111 ARG A CA 1
ATOM 971 C C . ARG A 1 111 ? -48.908 -5.842 36.473 1.00 49.00 111 ARG A C 1
ATOM 973 O O . ARG A 1 111 ? -47.850 -6.372 36.158 1.00 49.00 111 ARG A O 1
ATOM 980 N N . SER A 1 112 ? -49.986 -5.887 35.692 1.00 54.16 112 SER A N 1
ATOM 981 C CA . SER A 1 112 ? -49.924 -6.236 34.269 1.00 54.16 112 SER A CA 1
ATOM 982 C C . SER A 1 112 ? -49.837 -4.938 33.470 1.00 54.16 112 SER A C 1
ATOM 984 O O . SER A 1 112 ? -50.804 -4.187 33.377 1.00 54.16 112 SER A O 1
ATOM 986 N N . GLY A 1 113 ? -48.648 -4.609 32.969 1.00 53.88 113 GLY A N 1
ATOM 987 C CA . GLY A 1 113 ? -48.437 -3.349 32.271 1.00 53.88 113 GLY A CA 1
ATOM 988 C C . GLY A 1 113 ? -47.100 -3.269 31.552 1.00 53.88 113 GLY A C 1
ATOM 989 O O . GLY A 1 113 ? -46.106 -2.855 32.136 1.00 53.88 113 GLY A O 1
ATOM 990 N N . ARG A 1 114 ? -47.158 -3.552 30.246 1.00 54.56 114 ARG A N 1
ATOM 991 C CA . ARG A 1 114 ? -46.281 -3.036 29.178 1.00 54.56 114 ARG A CA 1
ATOM 992 C C . ARG A 1 114 ? -44.889 -3.664 29.039 1.00 54.56 114 ARG A C 1
ATOM 994 O O . ARG A 1 114 ? -43.898 -3.173 29.566 1.00 54.56 114 ARG A O 1
ATOM 1001 N N . SER A 1 115 ? -44.811 -4.645 28.140 1.00 50.28 115 SER A N 1
ATOM 1002 C CA . SER A 1 115 ? -43.616 -4.900 27.327 1.00 50.28 115 SER A CA 1
ATOM 1003 C C . SER A 1 115 ? -44.011 -4.891 25.848 1.00 50.28 115 SER A C 1
ATOM 1005 O O . SER A 1 115 ? -44.391 -5.911 25.284 1.00 50.28 115 SER A O 1
ATOM 1007 N N . LEU A 1 116 ? -43.965 -3.709 25.233 1.00 56.94 116 LEU A N 1
ATOM 1008 C CA . LEU A 1 116 ? -44.026 -3.522 23.783 1.00 56.94 116 LEU A CA 1
ATOM 1009 C C . LEU A 1 116 ? -42.881 -2.587 23.405 1.00 56.94 116 LEU A C 1
ATOM 1011 O O . LEU A 1 116 ? -42.958 -1.379 23.603 1.00 56.94 116 LEU A O 1
ATOM 1015 N N . SER A 1 117 ? -41.778 -3.156 22.934 1.00 54.44 117 SER A N 1
ATOM 1016 C CA . SER A 1 117 ? -40.788 -2.445 22.114 1.00 54.44 117 SER A CA 1
ATOM 1017 C C . SER A 1 117 ? -39.845 -3.456 21.460 1.00 54.44 117 SER A C 1
ATOM 1019 O O . SER A 1 117 ? -38.647 -3.510 21.719 1.00 54.44 117 SER A O 1
ATOM 1021 N N . LEU A 1 118 ? -40.413 -4.281 20.583 1.00 55.88 118 LEU A N 1
ATOM 1022 C CA . LEU A 1 118 ? -39.669 -4.956 19.527 1.00 55.88 118 LEU A CA 1
ATOM 1023 C C . LEU A 1 118 ? -40.428 -4.678 18.234 1.00 55.88 118 LEU A C 1
ATOM 1025 O O . LEU A 1 118 ? -41.480 -5.266 18.037 1.00 55.88 118 LEU A O 1
ATOM 1029 N N . LEU A 1 119 ? -39.943 -3.722 17.440 1.00 56.03 119 LEU A N 1
ATOM 1030 C CA . LEU A 1 119 ? -40.134 -3.566 15.990 1.00 56.03 119 LEU A CA 1
ATOM 1031 C C . LEU A 1 119 ? -39.618 -2.171 15.614 1.00 56.03 119 LEU A C 1
ATOM 1033 O O . LEU A 1 119 ? -40.216 -1.173 15.992 1.00 56.03 119 LEU A O 1
ATOM 1037 N N . HIS A 1 120 ? -38.469 -2.122 14.941 1.00 49.09 120 HIS A N 1
ATOM 1038 C CA . HIS A 1 120 ? -38.125 -1.142 13.902 1.00 49.09 120 HIS A CA 1
ATOM 1039 C C . HIS A 1 120 ? -36.740 -1.507 13.356 1.00 49.09 120 HIS A C 1
ATOM 1041 O O . HIS A 1 120 ? -35.701 -1.056 13.833 1.00 49.09 120 HIS A O 1
ATOM 1047 N N . SER A 1 121 ? -36.727 -2.390 12.361 1.00 58.09 121 SER A N 1
ATOM 1048 C CA . SER A 1 121 ? -35.594 -2.566 11.459 1.00 58.09 121 SER A CA 1
ATOM 1049 C C . SER A 1 121 ? -36.160 -2.937 10.098 1.00 58.09 121 SER A C 1
ATOM 1051 O O . SER A 1 121 ? -36.538 -4.086 9.883 1.00 58.09 121 SER A O 1
ATOM 1053 N N . GLN A 1 122 ? -36.313 -1.921 9.249 1.00 53.78 122 GLN A N 1
ATOM 1054 C CA . GLN A 1 122 ? -36.282 -1.985 7.786 1.00 53.78 122 GLN A CA 1
ATOM 1055 C C . GLN A 1 122 ? -36.626 -0.591 7.248 1.00 53.78 122 GLN A C 1
ATOM 1057 O O . GLN A 1 122 ? -37.779 -0.179 7.256 1.00 53.78 122 GLN A O 1
ATOM 1062 N N . GLN A 1 123 ? -35.607 0.144 6.806 1.00 53.38 123 GLN A N 1
ATOM 1063 C CA . GLN A 1 123 ? -35.767 1.261 5.879 1.00 53.38 123 GLN A CA 1
ATOM 1064 C C . GLN A 1 123 ? -34.949 0.922 4.631 1.00 53.38 123 GLN A C 1
ATOM 1066 O O . GLN A 1 123 ? -33.730 1.050 4.617 1.00 53.38 123 GLN A O 1
ATOM 1071 N N . SER A 1 124 ? -35.670 0.333 3.675 1.00 50.06 124 SER A N 1
ATOM 1072 C CA . SER A 1 124 ? -35.717 0.675 2.248 1.00 50.06 124 SER A CA 1
ATOM 1073 C C . SER A 1 124 ? -34.450 1.231 1.584 1.00 50.06 124 SER A C 1
ATOM 1075 O O . SER A 1 124 ? -34.183 2.431 1.641 1.00 50.06 124 SER A O 1
ATOM 1077 N N . ASP A 1 125 ? -33.783 0.356 0.826 1.00 48.22 125 ASP A N 1
ATOM 1078 C CA . ASP A 1 125 ? -33.011 0.704 -0.367 1.00 48.22 125 ASP A CA 1
ATOM 1079 C C . ASP A 1 125 ? -33.979 1.194 -1.463 1.00 48.22 125 ASP A C 1
ATOM 1081 O O . ASP A 1 125 ? -34.751 0.418 -2.029 1.00 48.22 125 ASP A O 1
ATOM 1085 N N . LEU A 1 126 ? -33.961 2.498 -1.744 1.00 53.78 126 LEU A N 1
ATOM 1086 C CA . LEU A 1 126 ? -34.648 3.106 -2.883 1.00 53.78 126 LEU A CA 1
ATOM 1087 C C . LEU A 1 126 ? -33.689 3.155 -4.077 1.00 53.78 126 LEU A C 1
ATOM 1089 O O . LEU A 1 126 ? -32.714 3.905 -4.093 1.00 53.78 126 LEU A O 1
ATOM 1093 N N . HIS A 1 127 ? -33.991 2.333 -5.078 1.00 46.44 127 HIS A N 1
ATOM 1094 C CA . HIS A 1 127 ? -33.411 2.393 -6.412 1.00 46.44 127 HIS A CA 1
ATOM 1095 C C . HIS A 1 127 ? -33.941 3.634 -7.146 1.00 46.44 127 HIS A C 1
ATOM 1097 O O . HIS A 1 127 ? -35.142 3.737 -7.382 1.00 46.44 127 HIS A O 1
ATOM 1103 N N . HIS A 1 128 ? -33.054 4.552 -7.541 1.00 44.34 128 HIS A N 1
ATOM 1104 C CA . HIS A 1 128 ? -33.387 5.607 -8.497 1.00 44.34 128 HIS A CA 1
ATOM 1105 C C . HIS A 1 128 ? -33.114 5.127 -9.924 1.00 44.34 128 HIS A C 1
ATOM 1107 O O . HIS A 1 128 ? -31.981 4.830 -10.299 1.00 44.34 128 HIS A O 1
ATOM 1113 N N . THR A 1 129 ? -34.192 5.035 -10.695 1.00 50.72 129 THR A N 1
ATOM 1114 C CA . THR A 1 129 ? -34.219 4.900 -12.151 1.00 50.72 129 THR A CA 1
ATOM 1115 C C . THR A 1 129 ? -34.052 6.273 -12.803 1.00 50.72 129 THR A C 1
ATOM 1117 O O . THR A 1 129 ? -34.785 7.205 -12.474 1.00 50.72 129 THR A O 1
ATOM 1120 N N . GLU A 1 130 ? -33.112 6.373 -13.738 1.00 51.03 130 GLU A N 1
ATOM 1121 C CA . GLU A 1 130 ? -32.902 7.510 -14.644 1.00 51.03 130 GLU A CA 1
ATOM 1122 C C . GLU A 1 130 ? -34.048 7.625 -15.669 1.00 51.03 130 GLU A C 1
ATOM 1124 O O . GLU A 1 130 ? -34.443 6.598 -16.234 1.00 51.03 130 GLU A O 1
ATOM 1129 N N . PRO A 1 131 ? -34.539 8.833 -16.001 1.00 59.97 131 PRO A N 1
ATOM 1130 C CA . PRO A 1 131 ? -35.308 9.044 -17.217 1.00 59.97 131 PRO A CA 1
ATOM 1131 C C . PRO A 1 131 ? -34.435 9.608 -18.347 1.00 59.97 131 PRO A C 1
ATOM 1133 O O . PRO A 1 131 ? -33.785 10.645 -18.229 1.00 59.97 131 PRO A O 1
ATOM 1136 N N . VAL A 1 132 ? -34.488 8.916 -19.484 1.00 50.56 132 VAL A N 1
ATOM 1137 C CA . VAL A 1 132 ? -34.074 9.407 -20.800 1.00 50.56 132 VAL A CA 1
ATOM 1138 C C . VAL A 1 132 ? -35.104 10.427 -21.285 1.00 50.56 132 VAL A C 1
ATOM 1140 O O . VAL A 1 132 ? -36.281 10.093 -21.405 1.00 50.56 132 VAL A O 1
ATOM 1143 N N . THR A 1 133 ? -34.663 11.632 -21.647 1.00 47.91 133 THR A N 1
ATOM 1144 C CA . THR A 1 133 ? -35.455 12.564 -22.465 1.00 47.91 133 THR A CA 1
ATOM 1145 C C . THR A 1 133 ? -34.596 13.198 -23.550 1.00 47.91 133 THR A C 1
ATOM 1147 O O . THR A 1 133 ? -33.710 14.011 -23.295 1.00 47.91 133 THR A O 1
ATOM 1150 N N . THR A 1 134 ? -34.905 12.801 -24.777 1.00 48.88 134 THR A N 1
ATOM 1151 C CA . THR A 1 134 ? -34.542 13.422 -26.048 1.00 48.88 134 THR A CA 1
ATOM 1152 C C . THR A 1 134 ? -35.495 14.592 -26.312 1.00 48.88 134 THR A C 1
ATOM 1154 O O . THR A 1 134 ? -36.699 14.366 -26.251 1.00 48.88 134 THR A O 1
ATOM 1157 N N . ALA A 1 135 ? -34.992 15.792 -26.641 1.00 42.53 135 ALA A N 1
ATOM 1158 C CA . ALA A 1 135 ? -35.507 16.661 -27.722 1.00 42.53 135 ALA A CA 1
ATOM 1159 C C . ALA A 1 135 ? -34.944 18.104 -27.685 1.00 42.53 135 ALA A C 1
ATOM 1161 O O . ALA A 1 135 ? -35.048 18.799 -26.684 1.00 42.53 135 ALA A O 1
ATOM 1162 N N . ALA A 1 136 ? -34.425 18.508 -28.852 1.00 44.31 136 ALA A N 1
ATOM 1163 C CA . ALA A 1 136 ? -34.576 19.787 -29.565 1.00 44.31 136 ALA A CA 1
ATOM 1164 C C . ALA A 1 136 ? -34.234 21.153 -28.913 1.00 44.31 136 ALA A C 1
ATOM 1166 O O . ALA A 1 136 ? -34.824 21.594 -27.934 1.00 44.31 136 ALA A O 1
ATOM 1167 N N . SER A 1 137 ? -33.345 21.883 -29.603 1.00 45.53 137 SER A N 1
ATOM 1168 C CA . SER A 1 137 ? -33.117 23.341 -29.527 1.00 45.53 137 SER A CA 1
ATOM 1169 C C . SER A 1 137 ? -34.263 24.146 -30.183 1.00 45.53 137 SER A C 1
ATOM 1171 O O . SER A 1 137 ? -35.006 23.562 -30.976 1.00 45.53 137 SER A O 1
ATOM 1173 N N . PRO A 1 138 ? -34.398 25.472 -29.926 1.00 56.81 138 PRO A N 1
ATOM 1174 C CA . PRO A 1 138 ? -33.629 26.470 -30.700 1.00 56.81 138 PRO A CA 1
ATOM 1175 C C . PRO A 1 138 ? -33.206 27.777 -29.961 1.00 56.81 138 PRO A C 1
ATOM 1177 O O . PRO A 1 138 ? -33.960 28.374 -29.211 1.00 56.81 138 PRO A O 1
ATOM 1180 N N . SER A 1 139 ? -31.972 28.211 -30.252 1.00 44.41 139 SER A N 1
ATOM 1181 C CA . SER A 1 139 ? -31.493 29.544 -30.698 1.00 44.41 139 SER A CA 1
ATOM 1182 C C . SER A 1 139 ? -31.932 30.910 -30.085 1.00 44.41 139 SER A C 1
ATOM 1184 O O . SER A 1 139 ? -33.092 31.291 -30.139 1.00 44.41 139 SER A O 1
ATOM 1186 N N . GLN A 1 140 ? -30.885 31.716 -29.800 1.00 44.75 140 GLN A N 1
ATOM 1187 C CA . GLN A 1 140 ? -30.701 33.199 -29.795 1.00 44.75 140 GLN A CA 1
ATOM 1188 C C . GLN A 1 140 ? -31.106 34.049 -28.570 1.00 44.75 140 GLN A C 1
ATOM 1190 O O . GLN A 1 140 ? -32.276 34.219 -28.266 1.00 44.75 140 GLN A O 1
ATOM 1195 N N . HIS A 1 141 ? -30.104 34.651 -27.905 1.00 39.62 141 HIS A N 1
ATOM 1196 C CA . HIS A 1 141 ? -29.747 36.091 -27.919 1.00 39.62 141 HIS A CA 1
ATOM 1197 C C . HIS A 1 141 ? -28.866 36.427 -26.694 1.00 39.62 141 HIS A C 1
ATOM 1199 O O . HIS A 1 141 ? -29.234 36.174 -25.550 1.00 39.62 141 HIS A O 1
ATOM 1205 N N . SER A 1 142 ? -27.676 36.982 -26.943 1.00 41.34 142 SER A N 1
ATOM 1206 C CA . SER A 1 142 ? -26.702 37.403 -25.923 1.00 41.34 142 SER A CA 1
ATOM 1207 C C . SER A 1 142 ? -27.052 38.768 -25.320 1.00 41.34 142 SER A C 1
ATOM 1209 O O . SER A 1 142 ? -27.531 39.646 -26.036 1.00 41.34 142 SER A O 1
ATOM 1211 N N . PRO A 1 143 ? -26.612 39.021 -24.077 1.00 46.03 143 PRO A N 1
ATOM 1212 C CA . PRO A 1 143 ? -25.775 40.192 -23.856 1.00 46.03 143 PRO A CA 1
ATOM 1213 C C . PRO A 1 143 ? -24.425 39.805 -23.245 1.00 46.03 143 PRO A C 1
ATOM 1215 O O . PRO A 1 143 ? -24.285 38.891 -22.434 1.00 46.03 143 PRO A O 1
ATOM 1218 N N . THR A 1 144 ? -23.403 40.514 -23.704 1.00 54.31 144 THR A N 1
ATOM 1219 C CA . THR A 1 144 ? -21.991 40.402 -23.347 1.00 54.31 144 THR A CA 1
ATOM 1220 C C . THR A 1 144 ? -21.757 40.529 -21.843 1.00 54.31 144 THR A C 1
ATOM 1222 O O . THR A 1 144 ? -21.692 41.633 -21.310 1.00 54.31 144 THR A O 1
ATOM 1225 N N . ASN A 1 145 ? -21.544 39.398 -21.174 1.00 41.50 145 ASN A N 1
ATOM 1226 C CA . ASN A 1 145 ? -20.882 39.343 -19.877 1.00 41.50 145 ASN A CA 1
ATOM 1227 C C . ASN A 1 145 ? -19.585 38.540 -20.051 1.00 41.50 145 ASN A C 1
ATOM 1229 O O . ASN A 1 145 ? -19.608 37.429 -20.588 1.00 41.50 145 ASN A O 1
ATOM 1233 N N . ARG A 1 146 ? -18.442 39.126 -19.672 1.00 51.53 146 ARG A N 1
ATOM 1234 C CA . ARG A 1 146 ? -17.112 38.496 -19.729 1.00 51.53 146 ARG A CA 1
ATOM 1235 C C . ARG A 1 146 ? -17.045 37.371 -18.691 1.00 51.53 146 ARG A C 1
ATOM 1237 O O . ARG A 1 146 ? -16.429 37.505 -17.642 1.00 51.53 146 ARG A O 1
ATOM 1244 N N . ASN A 1 147 ? -17.681 36.249 -19.005 1.00 43.00 147 ASN A N 1
ATOM 1245 C CA . ASN A 1 147 ? -17.594 35.014 -18.246 1.00 43.00 147 ASN A CA 1
ATOM 1246 C C . ASN A 1 147 ? -16.425 34.177 -18.775 1.00 43.00 147 ASN A C 1
ATOM 1248 O O . ASN A 1 147 ? -16.546 33.426 -19.743 1.00 43.00 147 ASN A O 1
ATOM 1252 N N . THR A 1 148 ? -15.285 34.264 -18.096 1.00 56.97 148 THR A N 1
ATOM 1253 C CA . THR A 1 148 ? -14.064 33.478 -18.352 1.00 56.97 148 THR A CA 1
ATOM 1254 C C . THR A 1 148 ? -14.168 32.025 -17.858 1.00 56.97 148 THR A C 1
ATOM 1256 O O . THR A 1 148 ? -13.166 31.407 -17.518 1.00 56.97 148 THR A O 1
ATOM 1259 N N . HIS A 1 149 ? -15.374 31.451 -17.819 1.00 50.50 149 HIS A N 1
ATOM 1260 C CA . HIS A 1 149 ? -15.600 30.043 -17.466 1.00 50.50 149 HIS A CA 1
ATOM 1261 C C . HIS A 1 149 ? -15.860 29.147 -18.690 1.00 50.50 149 HIS A C 1
ATOM 1263 O O . HIS A 1 149 ? -15.871 27.926 -18.565 1.00 50.50 149 HIS A O 1
ATOM 1269 N N . SER A 1 150 ? -15.985 29.719 -19.895 1.00 45.25 150 SER A N 1
ATOM 1270 C CA . SER A 1 150 ? -16.329 28.977 -21.122 1.00 45.25 150 SER A CA 1
ATOM 1271 C C . SER A 1 150 ? -15.124 28.509 -21.962 1.00 45.25 150 SER A C 1
ATOM 1273 O O . SER A 1 150 ? -15.243 28.311 -23.173 1.00 45.25 150 SER A O 1
ATOM 1275 N N . LEU A 1 151 ? -13.958 28.331 -21.331 1.00 52.47 151 LEU A N 1
ATOM 1276 C CA . LEU A 1 151 ? -12.758 27.733 -21.944 1.00 52.47 151 LEU A CA 1
ATOM 1277 C C . LEU A 1 151 ? -12.386 26.365 -21.348 1.00 52.47 151 LEU A C 1
ATOM 1279 O O . LEU A 1 151 ? -11.497 25.702 -21.868 1.00 52.47 151 LEU A O 1
ATOM 1283 N N . ALA A 1 152 ? -13.072 25.904 -20.296 1.00 49.81 152 ALA A N 1
ATOM 1284 C CA . ALA A 1 152 ? -12.785 24.603 -19.683 1.00 49.81 152 ALA A CA 1
ATOM 1285 C C . ALA A 1 152 ? -13.504 23.417 -20.363 1.00 49.81 152 ALA A C 1
ATOM 1287 O O . ALA A 1 152 ? -13.177 22.267 -20.077 1.00 49.81 152 ALA A O 1
ATOM 1288 N N . THR A 1 153 ? -14.455 23.673 -21.270 1.00 51.62 153 THR A N 1
ATOM 1289 C CA . THR A 1 153 ? -15.349 22.630 -21.817 1.00 51.62 153 THR A CA 1
ATOM 1290 C C . THR A 1 153 ? -15.562 22.696 -23.330 1.00 51.62 153 THR A C 1
ATOM 1292 O O . THR A 1 153 ? -16.549 22.167 -23.834 1.00 51.62 153 THR A O 1
ATOM 1295 N N . GLN A 1 154 ? -14.650 23.313 -24.087 1.00 46.78 154 GLN A N 1
ATOM 1296 C CA . GLN A 1 154 ? -14.653 23.155 -25.545 1.00 46.78 154 GLN A CA 1
ATOM 1297 C C . GLN A 1 154 ? -13.826 21.921 -25.911 1.00 46.78 154 GLN A C 1
ATOM 1299 O O . GLN A 1 154 ? -12.622 21.856 -25.672 1.00 46.78 154 GLN A O 1
ATOM 1304 N N . GLY A 1 155 ? -14.538 20.901 -26.393 1.00 45.84 155 GLY A N 1
ATOM 1305 C CA . GLY A 1 155 ? -14.011 19.592 -26.740 1.00 45.84 155 GLY A CA 1
ATOM 1306 C C . GLY A 1 155 ? -12.976 19.654 -27.857 1.00 45.84 155 GLY A C 1
ATOM 1307 O O . GLY A 1 155 ? -13.138 20.360 -28.849 1.00 45.84 155 GLY A O 1
ATOM 1308 N N . TRP A 1 156 ? -11.923 18.863 -27.695 1.00 49.84 156 TRP A N 1
ATOM 1309 C CA . TRP A 1 156 ? -10.992 18.575 -28.774 1.00 49.84 156 TRP A CA 1
ATOM 1310 C C . TRP A 1 156 ? -11.647 17.588 -29.753 1.00 49.84 156 TRP A C 1
ATOM 1312 O O . TRP A 1 156 ? -12.322 16.654 -29.302 1.00 49.84 156 TRP A O 1
ATOM 1322 N N . PRO A 1 157 ? -11.467 17.761 -31.075 1.00 48.81 157 PRO A N 1
ATOM 1323 C CA . PRO A 1 157 ? -11.935 16.797 -32.057 1.00 48.81 157 PRO A CA 1
ATOM 1324 C C . PRO A 1 157 ? -11.264 15.448 -31.788 1.00 48.81 157 PRO A C 1
ATOM 1326 O O . PRO A 1 157 ? -10.056 15.354 -31.567 1.00 48.81 157 PRO A O 1
ATOM 1329 N N . ARG A 1 158 ? -12.080 14.397 -31.752 1.00 51.03 158 ARG A N 1
ATOM 1330 C CA . ARG A 1 158 ? -11.644 13.020 -31.537 1.00 51.03 158 ARG A CA 1
ATOM 1331 C C . ARG A 1 158 ? -10.934 12.544 -32.801 1.00 51.03 158 ARG A C 1
ATOM 1333 O O . ARG A 1 158 ? -11.568 12.024 -33.710 1.00 51.03 158 ARG A O 1
ATOM 1340 N N . ASP A 1 159 ? -9.631 12.775 -32.857 1.00 44.31 159 ASP A N 1
ATOM 1341 C CA . ASP A 1 159 ? -8.781 12.296 -33.937 1.00 44.31 159 ASP A CA 1
ATOM 1342 C C . ASP A 1 159 ? -8.497 10.801 -33.718 1.00 44.31 159 ASP A C 1
ATOM 1344 O O . ASP A 1 159 ? -7.836 10.400 -32.756 1.00 44.31 159 ASP A O 1
ATOM 1348 N N . THR A 1 160 ? -9.097 9.953 -34.554 1.00 56.19 160 THR A N 1
ATOM 1349 C CA . THR A 1 160 ? -9.133 8.487 -34.381 1.00 56.19 160 THR A CA 1
ATOM 1350 C C . THR A 1 160 ? -7.958 7.761 -35.042 1.00 56.19 160 THR A C 1
ATOM 1352 O O . THR A 1 160 ? -8.036 6.560 -35.285 1.00 56.19 160 THR A O 1
ATOM 1355 N N . SER A 1 161 ? -6.847 8.442 -35.317 1.00 57.94 161 SER A N 1
ATOM 1356 C CA . SER A 1 161 ? -5.667 7.814 -35.922 1.00 57.94 161 SER A CA 1
ATOM 1357 C C . SER A 1 161 ? -4.376 8.252 -35.242 1.00 57.94 161 SER A C 1
ATOM 1359 O O . SER A 1 161 ? -3.629 9.081 -35.756 1.00 57.94 161 SER A O 1
ATOM 1361 N N . ARG A 1 162 ? -4.075 7.662 -34.081 1.00 49.53 162 ARG A N 1
ATOM 1362 C CA . ARG A 1 162 ? -2.721 7.693 -33.515 1.00 49.53 162 ARG A CA 1
ATOM 1363 C C . ARG A 1 162 ? -2.395 6.339 -32.874 1.00 49.53 162 ARG A C 1
ATOM 1365 O O . ARG A 1 162 ? -3.194 5.870 -32.067 1.00 49.53 162 ARG A O 1
ATOM 1372 N N . PRO A 1 163 ? -1.276 5.688 -33.243 1.00 55.28 163 PRO A N 1
ATOM 1373 C CA . PRO A 1 163 ? -0.935 4.365 -32.735 1.00 55.28 163 PRO A CA 1
ATOM 1374 C C . PRO A 1 163 ? -0.688 4.413 -31.222 1.00 55.28 163 PRO A C 1
ATOM 1376 O O . PRO A 1 163 ? 0.082 5.238 -30.724 1.00 55.28 163 PRO A O 1
ATOM 1379 N N . GLU A 1 164 ? -1.373 3.524 -30.503 1.00 55.41 164 GLU A N 1
ATOM 1380 C CA . GLU A 1 164 ? -1.121 3.223 -29.098 1.00 55.41 164 GLU A CA 1
ATOM 1381 C C . GLU A 1 164 ? 0.278 2.618 -28.957 1.00 55.41 164 GLU A C 1
ATOM 1383 O O . GLU A 1 164 ? 0.467 1.474 -29.342 1.00 55.41 164 GLU A O 1
ATOM 1388 N N . ASP A 1 165 ? 1.262 3.388 -28.480 1.00 56.44 165 ASP A N 1
ATOM 1389 C CA . ASP A 1 165 ? 2.361 2.924 -27.606 1.00 56.44 165 ASP A CA 1
ATOM 1390 C C . ASP A 1 165 ? 3.512 3.947 -27.531 1.00 56.44 165 ASP A C 1
ATOM 1392 O O . ASP A 1 165 ? 4.674 3.633 -27.773 1.00 56.44 165 ASP A O 1
ATOM 1396 N N . GLU A 1 166 ? 3.234 5.188 -27.126 1.00 53.12 166 GLU A N 1
ATOM 1397 C CA . GLU A 1 166 ? 4.300 6.057 -26.611 1.00 53.12 166 GLU A CA 1
ATOM 1398 C C . GLU A 1 166 ? 3.749 7.057 -25.594 1.00 53.12 166 GLU A C 1
ATOM 1400 O O . GLU A 1 166 ? 3.505 8.227 -25.875 1.00 53.12 166 GLU A O 1
ATOM 1405 N N . TRP A 1 167 ? 3.519 6.575 -24.372 1.00 50.44 167 TRP A N 1
ATOM 1406 C CA . TRP A 1 167 ? 3.255 7.444 -23.229 1.00 50.44 167 TRP A CA 1
ATOM 1407 C C . TRP A 1 167 ? 4.556 8.160 -22.849 1.00 50.44 167 TRP A C 1
ATOM 1409 O O . TRP A 1 167 ? 5.334 7.677 -22.025 1.00 50.44 167 TRP A O 1
ATOM 1419 N N . THR A 1 168 ? 4.811 9.310 -23.469 1.00 54.81 168 THR A N 1
ATOM 1420 C CA . THR A 1 168 ? 5.768 10.301 -22.971 1.00 54.81 168 THR A CA 1
ATOM 1421 C C . THR A 1 168 ? 5.292 10.791 -21.603 1.00 54.81 168 THR A C 1
ATOM 1423 O O . THR A 1 168 ? 4.364 11.591 -21.513 1.00 54.81 168 THR A O 1
ATOM 1426 N N . GLU A 1 169 ? 5.926 10.312 -20.527 1.00 55.81 169 GLU A N 1
ATOM 1427 C CA . GLU A 1 169 ? 5.717 10.739 -19.129 1.00 55.81 169 GLU A CA 1
ATOM 1428 C C . GLU A 1 169 ? 6.169 12.201 -18.851 1.00 55.81 169 GLU A C 1
ATOM 1430 O O . GLU A 1 169 ? 6.428 12.542 -17.702 1.00 55.81 169 GLU A O 1
ATOM 1435 N N . ASP A 1 170 ? 6.250 13.079 -19.860 1.00 58.97 170 ASP A N 1
ATOM 1436 C CA . ASP A 1 170 ? 6.938 14.382 -19.768 1.00 58.97 170 ASP A CA 1
ATOM 1437 C C . ASP A 1 170 ? 6.171 15.582 -20.368 1.00 58.97 170 ASP A C 1
ATOM 1439 O O . ASP A 1 170 ? 6.770 16.562 -20.800 1.00 58.97 170 ASP A O 1
ATOM 1443 N N . MET A 1 171 ? 4.834 15.578 -20.354 1.00 50.59 171 MET A N 1
ATOM 1444 C CA . MET A 1 171 ? 4.041 16.784 -20.654 1.00 50.59 171 MET A CA 1
ATOM 1445 C C . MET A 1 171 ? 2.851 16.917 -19.699 1.00 50.59 171 MET A C 1
ATOM 1447 O O . MET A 1 171 ? 1.738 16.499 -20.004 1.00 50.59 171 MET A O 1
ATOM 1451 N N . CYS A 1 172 ? 3.107 17.488 -18.520 1.00 50.34 172 CYS A N 1
ATOM 1452 C CA . CYS A 1 172 ? 2.376 18.658 -18.008 1.00 50.34 172 CYS A CA 1
ATOM 1453 C C . CYS A 1 172 ? 2.936 19.067 -16.633 1.00 50.34 172 CYS A C 1
ATOM 1455 O O . CYS A 1 172 ? 2.368 18.715 -15.594 1.00 50.34 172 CYS A O 1
ATOM 1457 N N . PRO A 1 173 ? 4.041 19.833 -16.583 1.00 58.88 173 PRO A N 1
ATOM 1458 C CA . PRO A 1 173 ? 4.304 20.654 -15.415 1.00 58.88 173 PRO A CA 1
ATOM 1459 C C . PRO A 1 173 ? 3.214 21.739 -15.371 1.00 58.88 173 PRO A C 1
ATOM 1461 O O . PRO A 1 173 ? 3.027 22.473 -16.334 1.00 58.88 173 PRO A O 1
ATOM 1464 N N . SER A 1 174 ? 2.487 21.833 -14.255 1.00 57.16 174 SER A N 1
ATOM 1465 C CA . SER A 1 174 ? 1.563 22.934 -13.916 1.00 57.16 174 SER A CA 1
ATOM 1466 C C . SER A 1 174 ? 0.215 23.048 -14.655 1.00 57.16 174 SER A C 1
ATOM 1468 O O . SER A 1 174 ? -0.214 24.148 -14.976 1.00 57.16 174 SER A O 1
ATOM 1470 N N . HIS A 1 175 ? -0.545 21.960 -14.816 1.00 56.66 175 HIS A N 1
ATOM 1471 C CA . HIS A 1 175 ? -2.005 22.113 -14.949 1.00 56.66 175 HIS A CA 1
ATOM 1472 C C . HIS A 1 175 ? -2.641 22.156 -13.549 1.00 56.66 175 HIS A C 1
ATOM 1474 O O . HIS A 1 175 ? -2.514 21.177 -12.803 1.00 56.66 175 HIS A O 1
ATOM 1480 N N . PRO A 1 176 ? -3.316 23.250 -13.147 1.00 60.06 176 PRO A N 1
ATOM 1481 C CA . PRO A 1 176 ? -3.926 23.355 -11.832 1.00 60.06 176 PRO A CA 1
ATOM 1482 C C . PRO A 1 176 ? -5.255 22.588 -11.844 1.00 60.06 176 PRO A C 1
ATOM 1484 O O . PRO A 1 176 ? -6.334 23.161 -11.834 1.00 60.06 176 PRO A O 1
ATOM 1487 N N . LEU A 1 177 ? -5.185 21.256 -11.870 1.00 60.22 177 LEU A N 1
ATOM 1488 C CA . LEU A 1 177 ? -6.363 20.385 -11.742 1.00 60.22 177 LEU A CA 1
ATOM 1489 C C . LEU A 1 177 ? -6.933 20.374 -10.309 1.00 60.22 177 LEU A C 1
ATOM 1491 O O . LEU A 1 177 ? -7.962 19.760 -10.055 1.00 60.22 177 LEU A O 1
ATOM 1495 N N . HIS A 1 178 ? -6.277 21.069 -9.376 1.00 61.97 178 HIS A N 1
ATOM 1496 C CA . HIS A 1 178 ? -6.770 21.349 -8.032 1.00 61.97 178 HIS A CA 1
ATOM 1497 C C . HIS A 1 178 ? -6.804 22.867 -7.799 1.00 61.97 178 HIS A C 1
ATOM 1499 O O . HIS A 1 178 ? -5.884 23.428 -7.203 1.00 61.97 178 HIS A O 1
ATOM 1505 N N . LEU A 1 179 ? -7.865 23.535 -8.263 1.00 72.31 179 LEU A N 1
ATOM 1506 C CA . LEU A 1 179 ? -8.232 24.869 -7.776 1.00 72.31 179 LEU A CA 1
ATOM 1507 C C . LEU A 1 179 ? -8.960 24.699 -6.439 1.00 72.31 179 LEU A C 1
ATOM 1509 O O . LEU A 1 179 ? -10.182 24.612 -6.379 1.00 72.31 179 LEU A O 1
ATOM 1513 N N . THR A 1 180 ? -8.192 24.576 -5.362 1.00 80.88 180 THR A N 1
ATOM 1514 C CA . THR A 1 180 ? -8.722 24.712 -4.003 1.00 80.88 180 THR A CA 1
ATOM 1515 C C . THR A 1 180 ? -8.390 26.101 -3.498 1.00 80.88 180 THR A C 1
ATOM 1517 O O . THR A 1 180 ? -7.207 26.442 -3.387 1.00 80.88 180 THR A O 1
ATOM 1520 N N . ASP A 1 181 ? -9.416 26.873 -3.160 1.00 81.06 181 ASP A N 1
ATOM 1521 C CA . ASP A 1 181 ? -9.229 28.142 -2.470 1.00 81.06 181 ASP A CA 1
ATOM 1522 C C . ASP A 1 181 ? -8.533 27.902 -1.122 1.00 81.06 181 ASP A C 1
ATOM 1524 O O . ASP A 1 181 ? -8.822 26.944 -0.405 1.00 81.06 181 ASP A O 1
ATOM 1528 N N . ARG A 1 182 ? -7.549 28.749 -0.795 1.00 86.88 182 ARG A N 1
ATOM 1529 C CA . ARG A 1 182 ? -6.747 28.629 0.439 1.00 86.88 182 ARG A CA 1
ATOM 1530 C C . ARG A 1 182 ? -7.371 29.320 1.648 1.00 86.88 182 ARG A C 1
ATOM 1532 O O . ARG A 1 182 ? -6.800 29.270 2.734 1.00 86.88 182 ARG A O 1
ATOM 1539 N N . CYS A 1 183 ? -8.486 30.009 1.462 1.00 85.31 183 CYS A N 1
ATOM 1540 C CA . CYS A 1 183 ? -9.152 30.698 2.549 1.00 85.31 183 CYS A CA 1
ATOM 1541 C C . CYS A 1 183 ? -10.011 2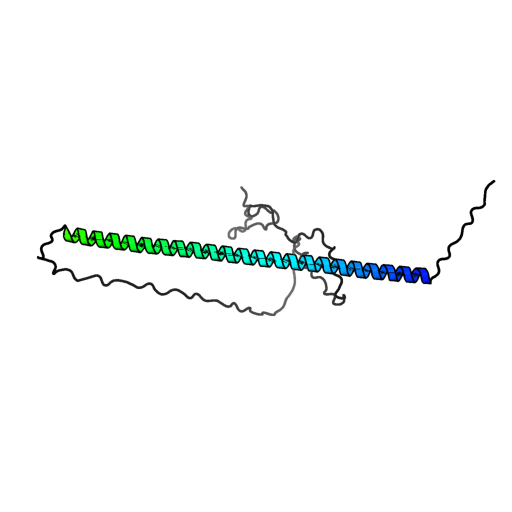9.728 3.369 1.00 85.31 183 CYS A C 1
ATOM 1543 O O . CYS A 1 183 ? -10.440 28.678 2.894 1.00 85.31 183 CYS A O 1
ATOM 1545 N N . THR A 1 184 ? -10.289 30.105 4.610 1.00 87.62 184 THR A N 1
ATOM 1546 C CA . THR A 1 184 ? -11.150 29.347 5.526 1.00 87.62 184 THR A CA 1
ATOM 1547 C C . THR A 1 184 ? -12.541 29.963 5.679 1.00 87.62 184 THR A C 1
ATOM 1549 O O . THR A 1 184 ? -13.361 29.411 6.408 1.00 87.62 184 THR A O 1
ATOM 1552 N N . TRP A 1 185 ? -12.807 31.098 5.020 1.00 86.06 185 TRP A N 1
ATOM 1553 C CA . TRP A 1 185 ? -14.043 31.868 5.163 1.00 86.06 185 TRP A CA 1
ATOM 1554 C C . TRP A 1 185 ? -14.942 31.731 3.924 1.00 86.06 185 TRP A C 1
ATOM 1556 O O . TRP A 1 185 ? -14.433 31.805 2.802 1.00 86.06 185 TRP A O 1
ATOM 1566 N N . PRO A 1 186 ? -16.264 31.544 4.081 1.00 79.31 186 PRO A N 1
ATOM 1567 C CA . PRO A 1 186 ? -17.192 31.560 2.951 1.00 79.31 186 PRO A CA 1
ATOM 1568 C C . PRO A 1 186 ? -17.157 32.923 2.237 1.00 79.31 186 PRO A C 1
ATOM 1570 O O . PRO A 1 186 ? -16.995 33.954 2.882 1.00 79.31 186 PRO A O 1
ATOM 1573 N N . HIS A 1 187 ? -17.281 32.931 0.904 1.00 79.31 187 HIS A N 1
ATOM 1574 C CA . HIS A 1 187 ? -17.197 34.140 0.058 1.00 79.31 187 HIS A CA 1
ATOM 1575 C C . HIS A 1 187 ? -15.881 34.937 0.139 1.00 79.31 187 HIS A C 1
ATOM 1577 O O . HIS A 1 187 ? -15.811 36.063 -0.343 1.00 79.31 187 HIS A O 1
ATOM 1583 N N . CYS A 1 188 ? -14.800 34.352 0.664 1.00 84.12 188 CYS A N 1
ATOM 1584 C CA . CYS A 1 188 ? -13.478 34.987 0.624 1.00 84.12 188 CYS A CA 1
ATOM 1585 C C . CYS A 1 188 ? -12.977 35.258 -0.810 1.00 84.12 188 CYS A C 1
ATOM 1587 O O . CYS A 1 188 ? -12.074 36.065 -1.017 1.00 84.12 188 CYS A O 1
ATOM 1589 N N . ASN A 1 189 ? -13.479 34.489 -1.782 1.00 86.56 189 ASN A N 1
ATOM 1590 C CA . ASN A 1 189 ? -13.009 34.512 -3.148 1.00 86.56 189 ASN A CA 1
ATOM 1591 C C . ASN A 1 189 ? -13.844 35.549 -3.892 1.00 86.56 189 ASN A C 1
ATOM 1593 O O . ASN A 1 189 ? -15.050 35.383 -4.052 1.00 86.56 189 ASN A O 1
ATOM 1597 N N . TYR A 1 190 ? -13.194 36.611 -4.363 1.00 82.69 190 TYR A N 1
ATOM 1598 C CA . TYR A 1 190 ? -13.847 37.692 -5.103 1.00 82.69 190 TYR A CA 1
ATOM 1599 C C . TYR A 1 190 ? -14.465 37.238 -6.438 1.00 82.69 190 TYR A C 1
ATOM 1601 O O . TYR A 1 190 ? -15.224 37.990 -7.040 1.00 82.69 190 TYR A O 1
ATOM 1609 N N . ALA A 1 191 ? -14.164 36.016 -6.899 1.00 84.88 191 ALA A N 1
ATOM 1610 C CA . ALA A 1 191 ? -14.824 35.386 -8.040 1.00 84.88 191 ALA A CA 1
ATOM 1611 C C . ALA A 1 191 ? -16.137 34.662 -7.678 1.00 84.88 191 ALA A C 1
ATOM 1613 O O . ALA A 1 191 ? -16.822 34.167 -8.573 1.00 84.88 191 ALA A O 1
ATOM 1614 N N . CYS A 1 192 ? -16.505 34.559 -6.394 1.00 82.94 192 CYS A N 1
ATOM 1615 C CA . CYS A 1 192 ? -17.794 33.997 -5.999 1.00 82.94 192 CYS A CA 1
ATOM 1616 C C . CYS A 1 192 ? -18.950 34.872 -6.520 1.00 82.94 192 CYS A C 1
ATOM 1618 O O . CYS A 1 192 ? -18.855 36.100 -6.477 1.00 82.94 192 CYS A O 1
ATOM 1620 N N . PRO A 1 193 ? -20.066 34.271 -6.974 1.00 86.44 193 PRO A N 1
ATOM 1621 C CA . PRO A 1 193 ? -21.233 35.033 -7.401 1.00 86.44 193 PRO A CA 1
ATOM 1622 C C . PRO A 1 193 ? -21.782 35.864 -6.237 1.00 86.44 193 PRO A C 1
ATOM 1624 O O . PRO A 1 193 ? -21.836 35.391 -5.098 1.00 86.44 193 PRO A O 1
ATOM 1627 N N . LYS A 1 194 ? -22.194 37.102 -6.529 1.00 85.88 194 LYS A N 1
ATOM 1628 C CA . LYS A 1 194 ? -22.872 37.957 -5.550 1.00 85.88 194 LYS A CA 1
ATOM 1629 C C . LYS A 1 194 ? -24.214 37.338 -5.170 1.00 85.88 194 LYS A C 1
ATOM 1631 O O . LYS A 1 194 ? -24.910 36.788 -6.025 1.00 85.88 194 LYS A O 1
ATOM 1636 N N . LEU A 1 195 ? -24.563 37.420 -3.891 1.00 86.62 195 LEU A N 1
ATOM 1637 C CA . LEU A 1 195 ? -25.836 36.915 -3.397 1.00 86.62 195 LEU A CA 1
ATOM 1638 C C . LEU A 1 195 ? -26.881 38.028 -3.477 1.00 86.62 195 LEU A C 1
ATOM 1640 O O . LEU A 1 195 ? -26.607 39.165 -3.100 1.00 86.62 195 LEU A O 1
ATOM 1644 N N . PHE A 1 196 ? -28.068 37.693 -3.971 1.00 91.06 196 PHE A N 1
ATOM 1645 C CA . PHE A 1 196 ? -29.183 38.626 -4.085 1.00 91.06 196 PHE A CA 1
ATOM 1646 C C . PHE A 1 196 ? -30.268 38.244 -3.088 1.00 91.06 196 PHE A C 1
ATOM 1648 O O . PHE A 1 196 ? -30.563 37.059 -2.906 1.00 91.06 196 PHE A O 1
ATOM 1655 N N . ASN A 1 197 ? -30.870 39.243 -2.452 1.00 83.38 197 ASN A N 1
ATOM 1656 C CA . ASN A 1 197 ? -32.027 39.021 -1.600 1.00 83.38 197 ASN A CA 1
ATOM 1657 C C . ASN A 1 197 ? -33.225 38.593 -2.475 1.00 83.38 197 ASN A C 1
ATOM 1659 O O . ASN A 1 197 ? -33.613 39.351 -3.364 1.00 83.38 197 ASN A O 1
ATOM 1663 N N . PRO A 1 198 ? -33.851 37.424 -2.240 1.00 88.31 198 PRO A N 1
ATOM 1664 C CA . PRO A 1 198 ? -34.962 36.953 -3.069 1.00 88.31 198 PRO A CA 1
ATOM 1665 C C . PRO A 1 198 ? -36.225 37.825 -2.974 1.00 88.31 198 PRO A C 1
ATOM 1667 O O . PRO A 1 198 ? -37.102 37.699 -3.823 1.00 88.31 198 PRO A O 1
ATOM 1670 N N . PHE A 1 199 ? -36.334 38.691 -1.963 1.00 90.62 199 PHE A N 1
ATOM 1671 C CA . PHE A 1 199 ? -37.507 39.540 -1.747 1.00 90.62 199 PHE A CA 1
ATOM 1672 C C . PHE A 1 199 ? -37.341 40.959 -2.294 1.00 90.62 199 PHE A C 1
ATOM 1674 O O . PHE A 1 199 ? -38.311 41.528 -2.784 1.00 90.62 199 PHE A O 1
ATOM 1681 N N . THR A 1 200 ? -36.138 41.534 -2.219 1.00 91.00 200 THR A N 1
ATOM 1682 C CA . THR A 1 200 ? -35.877 42.912 -2.680 1.00 91.00 200 THR A CA 1
ATOM 1683 C C . THR A 1 200 ? -35.101 42.971 -3.992 1.00 91.00 200 THR A C 1
ATOM 1685 O O . THR A 1 200 ? -35.132 43.991 -4.671 1.00 91.00 200 THR A O 1
ATOM 1688 N N . GLY A 1 201 ? -34.411 41.891 -4.373 1.00 91.31 201 GLY A N 1
ATOM 1689 C CA . GLY A 1 201 ? -33.530 41.862 -5.541 1.00 91.31 201 GLY A CA 1
ATOM 1690 C C . GLY A 1 201 ? -32.232 42.654 -5.363 1.00 91.31 201 GLY A C 1
ATOM 1691 O O . GLY A 1 201 ? -31.471 42.790 -6.316 1.00 91.31 201 GLY A O 1
ATOM 1692 N N . GLU A 1 202 ? -31.962 43.172 -4.165 1.00 91.56 202 GLU A N 1
ATOM 1693 C CA . GLU A 1 202 ? -30.754 43.944 -3.875 1.00 91.56 202 GLU A CA 1
ATOM 1694 C C . GLU A 1 202 ? -29.549 43.027 -3.612 1.00 91.56 202 GLU A C 1
ATOM 1696 O O . GLU A 1 202 ? -29.688 41.911 -3.093 1.00 91.56 202 GLU A O 1
ATOM 1701 N N . GLU A 1 203 ? -28.354 43.502 -3.976 1.00 89.12 203 GLU A N 1
ATOM 1702 C CA . GLU A 1 203 ? -27.090 42.808 -3.716 1.00 89.12 203 GLU A CA 1
ATOM 1703 C C . GLU A 1 203 ? -26.772 42.815 -2.212 1.00 89.12 203 GLU A C 1
ATOM 1705 O O . GLU A 1 203 ? -26.695 43.873 -1.588 1.00 89.12 203 GLU A O 1
ATOM 1710 N N . MET A 1 204 ? -26.535 41.637 -1.630 1.00 85.50 204 MET A N 1
ATOM 1711 C CA . MET A 1 204 ? -26.113 41.494 -0.236 1.00 85.50 204 MET A CA 1
ATOM 1712 C C . MET A 1 204 ? -24.600 41.271 -0.137 1.00 85.50 204 MET A C 1
ATOM 1714 O O . MET A 1 204 ? -24.072 40.281 -0.650 1.00 85.50 204 MET A O 1
ATOM 1718 N N . ASN A 1 205 ? -23.910 42.157 0.587 1.00 79.56 205 ASN A N 1
ATOM 1719 C CA . ASN A 1 205 ? -22.508 41.979 0.970 1.00 79.56 205 ASN A CA 1
ATOM 1720 C C . ASN A 1 205 ? -22.430 41.345 2.369 1.00 79.56 205 ASN A C 1
ATOM 1722 O O . ASN A 1 205 ? -23.058 41.824 3.304 1.00 79.56 205 ASN A O 1
ATOM 1726 N N . PHE A 1 206 ? -21.656 40.267 2.518 1.00 67.44 206 PHE A N 1
ATOM 1727 C CA . PHE A 1 206 ? -21.511 39.531 3.787 1.00 67.44 206 PHE A CA 1
ATOM 1728 C C . PHE A 1 206 ? -20.443 40.103 4.735 1.00 67.44 206 PHE A C 1
ATOM 1730 O O . PHE A 1 206 ? -20.169 39.498 5.771 1.00 67.44 206 PHE A O 1
ATOM 1737 N N . VAL A 1 207 ? -19.798 41.211 4.369 1.00 65.00 207 VAL A N 1
ATOM 1738 C CA . VAL A 1 207 ? -18.703 41.807 5.141 1.00 65.00 207 VAL A CA 1
ATOM 1739 C C . VAL A 1 207 ? -19.140 43.191 5.603 1.00 65.00 207 VAL A C 1
ATOM 1741 O O . VAL A 1 207 ? -19.264 44.093 4.777 1.00 65.00 207 VAL A O 1
ATOM 1744 N N . GLU A 1 208 ? -19.362 43.323 6.907 1.00 56.09 208 GLU A N 1
ATOM 1745 C CA . GLU A 1 208 ? -19.410 44.588 7.647 1.00 56.09 208 GLU A CA 1
ATOM 1746 C C . GLU A 1 208 ? -18.338 44.534 8.745 1.00 56.09 208 GLU A C 1
ATOM 1748 O O . GLU A 1 208 ? -18.195 43.450 9.366 1.00 56.09 208 GLU A O 1
#

Sequence (208 aa):
IDTPQENGHIVHTEEDLHDRSDSQASERRTRRKRKRKKKNKRERERKKRKRERKRKRRERKRKQMERRKRREREKGQGRRKSASRRHSRSVSWKEREGLTEVGERYVDGVRSGRSLSLLHSQQSDLHHTEPVTTAASPSQHSPTNRNTHSLATQGWPRDTSRPEDEWTEDMCPSHPLHLTDRCTWPHCNYACPKLFNPFTGEEMNFVE

Organism: Cherax quadricarinatus (NCBI:txid27406)

=== Feature glossary ===
Key to the feature types in this record:

pLDDT. pLDDT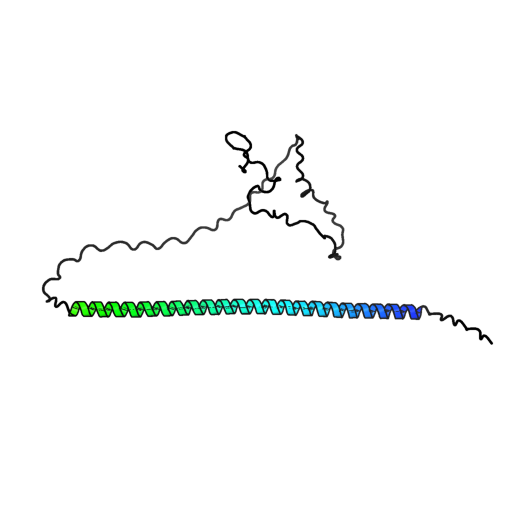 is the predicted lDDT-Cα score: AlphaFold's confidence that the local environment of each residue (all inter-atomic distances within 15 Å) is correctly placed. It is a per-residue number between 0 and 100, with higher meaning more reliable.

Radius of gyration, Cα contacts, bounding box. The geometric summary reports three shape descriptors. Rg (radius of gyration) measures how spread out the Cα atoms are about their centre of mass; compact globular proteins have small Rg, elongated or unfolded ones large. Cα contacts (<8 Å, |i−j|>4) count long-range residue pairs in spatial proximity — high for tightly packed folds, near zero for rods or random coil. The bounding-box extents give the protein's footprint along x, y, z in Å.

Backbone torsions (φ/ψ). Backbone dihedral angles. Every residue except chain termini has a φ (preceding-C → N → Cα → C) and a ψ (N → Cα → C → next-N). They are reported in degrees following the IUPAC sign convention. Secondary structure is essentially a statement about which (φ, ψ) basin each residue occupies.

Contact-map, Ramachandran, and PAE plots. Plot images: a contact map (which residues are close in 3D, as an N×N binary image), a Ramachandran scatter (backbone torsion angles, revealing secondary-structure composition at a glance), and — for AlphaFold structures — a PAE heatmap (pairwise prediction confidence).

Predicted aligned error. Predicted Aligned Error (PAE) is an AlphaFold confidence matrix: entry (i, j) is the expected error in the position of residue j, in ångströms, when the prediction is superimposed on the true structure at residue i. Low PAE within a block of residues means that block is internally rigid and well-predicted; high PAE between two blocks means their relative placement is uncertain even if each block individually is confident.

Secondary structure (3-state, P-SEA). Three-state secondary structure (P-SEA) collapses the eight DSSP classes into helix (a), strand (b), and coil (c). P-SEA assigns these from Cα geometry alone — distances and angles — without requiring backbone oxygens, so it works on any Cα trace.

Solvent-accessible surface area. Solvent-accessible surface area (SASA) is the area in Å² traced out by the centre of a 1.4 Å probe sphere (a water molecule) rolled over the protein's van der Waals surface (Shrake–Rupley / Lee–Richards construction). Buried residues have near-zero SASA; fully exposed residues can exceed 200 Å². The total SASA scales roughly with the number of surface residues.

Foldseek 3Di. The Foldseek 3Di string encodes local tertiary geometry as a 20-letter alphabet — one character per residue — derived from the relative positions of nearby Cα atoms. Unlike the amino-acid sequence, 3Di is a direct function of the 3D structure, so two proteins with the same fold have similar 3Di strings even at low sequence identity.

B-factor. For experimental (PDB) structures, the B-factor (temperature factor) quantifies the positional spread of each atom in the crystal — a combination of thermal vibration and static disorder — 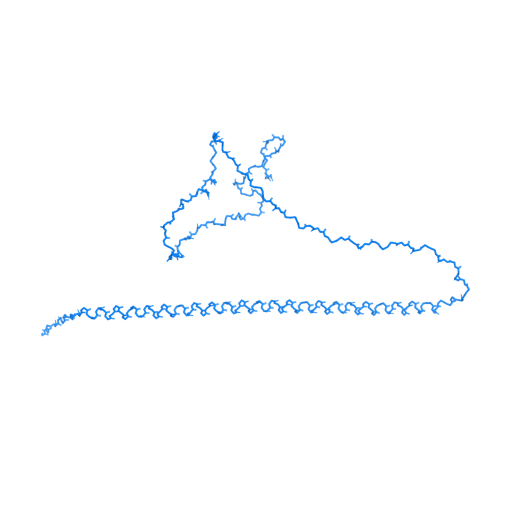in units of Å². High B-factors mark flexible loops or poorly resolved regions; low B-factors mark the rigid, well-ordered core.

mmCIF coordinates. The mmCIF block holds the 3D Cartesian coordinates of each backbone atom (N, Cα, C, O) in ångströms. mmCIF is the PDB's canonical archive format — a tagged-loop text representation of the atomic model.

InterPro / GO / CATH / organism. Functional annotations link the protein to curated databases. InterPro entries identify conserved domains and families by matching the sequence against member-database signatures (Pfam, PROSITE, CDD, …). Gene Ontology (GO) terms describe molecular function, biological process, and cellular component in a controlled vocabulary. CATH places the structure in a hierarchical fold classification (Class/Architecture/Topology/Homologous-superfamily). The organism is the source species.

Rendered structure images. Structure images are PyMOL renders from six orthogonal camera directions. Cartoon representation draws helices as coils and strands as arrows; sticks shows the backbone as bonds; surface shows the solvent-excluded envelope. Rainbow coloring maps sequence position to hue (blue→red, N→C); chain coloring assigns a distinct color per polypeptide.

Sequence. This is the polypeptide sequence — one letter per residue, N-terminus first. Length ranges from a few dozen residues for small domains to over a thousand for large multi-domain proteins.

Secondary structure (8-state, DSSP). The SS8 string is DSSP's per-residue secondary-structure call. α-helix (H) means an i→i+4 H-bond ladder; β-strand (E) means the residue participates in a β-sheet; 3₁₀ (G) and π (I) are tighter and wider helices; T/S are turns/bends; '-' is loop.

Nearest PDB structures. Structural nearest neighbors (via Foldseek easy-search vs the PDB). Reported per hit: target PDB id, E-value, and alignment TM-score. A TM-score above ~0.5 is the conventional threshold for 'same fold'.